Protein AF-A0A951FYS6-F1 (afdb_monomer_lite)

Foldseek 3Di:
DVLVVVQVVCVVVVNHDDDPDDWDWDWDCPPNKTKIKTADPDADPQWDKQWADDVVQRWIKIFIDHPQATRIIMIMNDCLCVVVSSVRNPPRDHDDVLVSDRDRPRPQPPLCPDDDQCDQLAPVLRHGSVNLLCQCVVPVDQALVSSCVRRVGCVPSNNSRSVSNSSNVVVVDVVVDDDPPDDDD

Secondary structure (DSSP, 8-state):
-HHHHHHHHHHHTT----------EEEEEETTEEEEEEE-SS--TT-EEEEEEETTTTEEEEEEEETTEEEEEEEES--TTHHHHHHHHHH-PBPPHHHHSSS-S--------S--TT-EEETTTTEEHHHHHHHHHHHT--SHHHHHHHH-TTSSS-TTHHHHHHHHHHHHHHHH---------

pLDDT: mean 82.61, std 14.64, range [35.47, 95.62]

Radius of gyration: 18.8 Å; chains: 1; bounding box: 45×66×44 Å

Sequence (185 aa):
MLEQAKVAGASLAGAPAAFRGAIPATTLKVAGVELFCGGRAEAEAGDDEIVTLDTRRRRYRRLLMRDDQLVGTILLGDLRDAHALRGHLAGGSGLPAALLEPMPAGVEAPTLCEEDPVATVCTCMAVTQGEIVAAIRERRLESVREVGEHTRAGTGCGTCRADIRALLERFEQAELGPVKAAQTA

Structure (mmCIF, N/CA/C/O backbone):
data_AF-A0A951FYS6-F1
#
_entry.id   AF-A0A951FYS6-F1
#
loop_
_atom_site.group_PDB
_atom_site.id
_atom_site.type_symbol
_atom_site.label_atom_id
_atom_site.label_alt_id
_atom_site.label_comp_id
_atom_site.label_asym_id
_atom_site.label_entity_id
_atom_site.label_seq_id
_atom_site.pdbx_PDB_ins_code
_atom_site.Cartn_x
_atom_site.Cartn_y
_atom_site.Cartn_z
_atom_site.occupancy
_atom_site.B_iso_or_equiv
_atom_site.auth_seq_id
_atom_site.auth_comp_id
_atom_site.auth_asym_id
_atom_site.auth_atom_id
_atom_site.pdbx_PDB_model_num
ATOM 1 N N . MET A 1 1 ? 5.231 -13.164 4.702 1.00 64.56 1 MET A N 1
ATOM 2 C CA . MET A 1 1 ? 5.253 -13.870 6.002 1.00 64.56 1 MET A CA 1
ATOM 3 C C . MET A 1 1 ? 3.860 -14.222 6.508 1.00 64.56 1 MET A C 1
ATOM 5 O O . MET A 1 1 ? 3.659 -15.385 6.812 1.00 64.56 1 MET A O 1
ATOM 9 N N . LEU A 1 2 ? 2.885 -13.302 6.563 1.00 77.88 2 LEU A N 1
ATOM 10 C CA . LEU A 1 2 ? 1.558 -13.644 7.100 1.00 77.88 2 LEU A CA 1
ATOM 11 C C . LEU A 1 2 ? 0.845 -14.768 6.322 1.00 77.88 2 LEU A C 1
ATOM 13 O O . LEU A 1 2 ? 0.351 -15.702 6.936 1.00 77.88 2 LEU A O 1
ATOM 17 N N . GLU A 1 3 ? 0.872 -14.740 4.986 1.00 80.56 3 GLU A N 1
ATOM 18 C CA . GLU A 1 3 ? 0.311 -15.832 4.170 1.00 80.56 3 GLU A CA 1
ATOM 19 C C . GLU A 1 3 ? 1.011 -17.178 4.402 1.00 80.56 3 GLU A C 1
ATOM 21 O O . GLU A 1 3 ? 0.361 -18.212 4.506 1.00 80.56 3 GLU A O 1
ATOM 26 N N . GLN A 1 4 ? 2.335 -17.174 4.587 1.00 88.25 4 GLN A N 1
ATOM 27 C CA . GLN A 1 4 ? 3.070 -18.389 4.953 1.00 88.25 4 GLN A CA 1
ATOM 28 C C . GLN A 1 4 ? 2.646 -18.900 6.336 1.00 88.25 4 GLN A C 1
ATOM 30 O O . GLN A 1 4 ? 2.467 -20.101 6.508 1.00 88.25 4 GLN A O 1
ATOM 35 N N . ALA A 1 5 ? 2.436 -18.002 7.305 1.00 88.38 5 ALA A N 1
ATOM 36 C CA . ALA A 1 5 ? 1.965 -18.360 8.641 1.00 88.38 5 ALA A CA 1
ATOM 37 C C . ALA A 1 5 ? 0.535 -18.925 8.619 1.00 88.38 5 ALA A C 1
ATOM 39 O O . ALA A 1 5 ? 0.272 -19.920 9.289 1.00 88.38 5 ALA A O 1
ATOM 40 N N . LYS A 1 6 ? -0.370 -18.349 7.814 1.00 87.00 6 LYS A N 1
ATOM 41 C CA . LYS A 1 6 ? -1.732 -18.875 7.614 1.00 87.00 6 LYS A CA 1
ATOM 42 C C . LYS A 1 6 ? -1.706 -20.278 7.011 1.00 87.00 6 LYS A C 1
ATOM 44 O O . LYS A 1 6 ? -2.351 -21.175 7.542 1.00 87.00 6 LYS A O 1
ATOM 49 N N . VAL A 1 7 ? -0.928 -20.484 5.946 1.00 89.88 7 VAL A N 1
ATOM 50 C CA . VAL A 1 7 ? -0.774 -21.797 5.297 1.00 89.88 7 VAL A CA 1
ATOM 51 C C . VAL A 1 7 ? -0.182 -22.829 6.258 1.00 89.88 7 VAL A C 1
ATOM 53 O O . VAL A 1 7 ? -0.674 -23.957 6.331 1.00 89.88 7 VAL A O 1
ATOM 56 N N . ALA A 1 8 ? 0.839 -22.446 7.028 1.00 91.75 8 ALA A N 1
ATOM 57 C CA . ALA A 1 8 ? 1.429 -23.309 8.046 1.00 91.75 8 ALA A CA 1
ATOM 58 C C . ALA A 1 8 ? 0.410 -23.667 9.140 1.00 91.75 8 ALA A C 1
ATOM 60 O O . ALA A 1 8 ? 0.265 -24.840 9.477 1.00 91.75 8 ALA A O 1
ATOM 61 N N . GLY A 1 9 ? -0.341 -22.683 9.645 1.00 93.44 9 GLY A N 1
ATOM 62 C CA . GLY A 1 9 ? -1.391 -22.891 10.642 1.00 93.44 9 GLY A CA 1
ATOM 63 C C . GLY A 1 9 ? -2.510 -23.810 10.147 1.00 93.44 9 GLY A C 1
ATOM 64 O O . GLY A 1 9 ? -2.888 -24.740 10.853 1.00 93.44 9 GLY A O 1
ATOM 65 N N . ALA A 1 10 ? -2.986 -23.611 8.916 1.00 91.94 10 ALA A N 1
ATOM 66 C CA . ALA A 1 10 ? -3.997 -24.468 8.297 1.00 91.94 10 ALA A CA 1
ATOM 67 C C . ALA A 1 10 ? -3.496 -25.913 8.140 1.00 91.94 10 ALA A C 1
ATOM 69 O O . ALA A 1 10 ? -4.193 -26.859 8.504 1.00 91.94 10 ALA A O 1
ATOM 70 N N . SER A 1 11 ? -2.245 -26.078 7.699 1.00 92.75 11 SER A N 1
ATOM 71 C CA . SER A 1 11 ? -1.611 -27.394 7.569 1.00 92.75 11 SER A CA 1
ATOM 72 C C . SER A 1 11 ? -1.504 -28.114 8.918 1.00 92.75 11 SER A C 1
ATOM 74 O O . SER A 1 11 ? -1.822 -29.297 9.001 1.00 92.75 11 SER A O 1
ATOM 76 N N . LEU A 1 12 ? -1.126 -27.402 9.988 1.00 94.88 12 LEU A N 1
ATOM 77 C CA . LEU A 1 12 ? -1.099 -27.944 11.354 1.00 94.88 12 LEU A CA 1
ATOM 78 C C . LEU A 1 12 ? -2.498 -28.303 11.879 1.00 94.88 12 LEU A C 1
ATOM 80 O O . LEU A 1 12 ? -2.635 -29.257 12.639 1.00 94.88 12 LEU A O 1
ATOM 84 N N . ALA A 1 13 ? -3.534 -27.575 11.457 1.00 95.62 13 ALA A N 1
ATOM 85 C CA . ALA A 1 13 ? -4.929 -27.831 11.815 1.00 95.62 13 ALA A CA 1
ATOM 86 C C . ALA A 1 13 ? -5.596 -28.946 10.978 1.00 95.62 13 ALA A C 1
ATOM 88 O O . ALA A 1 13 ? -6.797 -29.171 11.111 1.00 95.62 13 ALA A O 1
ATOM 89 N N . GLY A 1 14 ?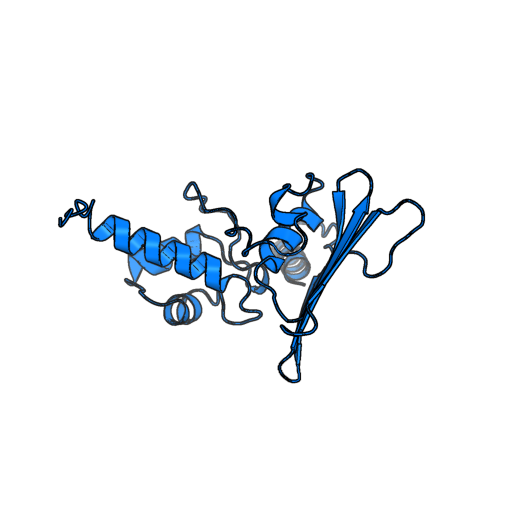 -4.852 -29.636 10.104 1.00 93.12 14 GLY A N 1
ATOM 90 C CA . GLY A 1 14 ? -5.389 -30.701 9.248 1.00 93.12 14 GLY A CA 1
ATOM 91 C C . GLY A 1 14 ? -6.168 -30.205 8.024 1.00 93.12 14 GLY A C 1
ATOM 92 O O . GLY A 1 14 ? -6.823 -31.002 7.357 1.00 93.12 14 GLY A O 1
ATOM 93 N N . ALA A 1 15 ? -6.084 -28.911 7.703 1.00 93.00 15 ALA A N 1
ATOM 94 C CA . ALA A 1 15 ? -6.648 -28.296 6.505 1.00 93.00 15 ALA A CA 1
ATOM 95 C C . ALA A 1 15 ? -5.507 -27.937 5.531 1.00 93.00 15 ALA A C 1
ATOM 97 O O . ALA A 1 15 ? -4.999 -26.813 5.563 1.00 93.00 15 ALA A O 1
ATOM 98 N N . PRO A 1 16 ? -5.039 -28.881 4.691 1.00 84.31 16 PRO A N 1
ATOM 99 C CA . PRO A 1 16 ? -3.871 -28.658 3.847 1.00 84.31 16 PRO A CA 1
ATOM 100 C C . PRO A 1 16 ? -4.088 -27.478 2.891 1.00 84.31 16 PRO A C 1
ATOM 102 O O . PRO A 1 16 ? -5.026 -27.459 2.096 1.00 84.31 16 PRO A O 1
ATOM 105 N N . ALA A 1 17 ? -3.182 -26.504 2.963 1.00 86.81 17 ALA A N 1
ATOM 106 C CA . ALA A 1 17 ? -3.153 -25.319 2.114 1.00 86.81 17 ALA A CA 1
ATOM 107 C C . ALA A 1 17 ? -1.774 -25.190 1.450 1.00 86.81 17 ALA A C 1
ATOM 109 O O . ALA A 1 17 ? -0.774 -25.678 1.974 1.00 86.81 17 ALA A O 1
ATOM 110 N N . ALA A 1 18 ? -1.707 -24.520 0.299 1.00 86.94 18 ALA A N 1
ATOM 111 C CA . ALA A 1 18 ? -0.459 -24.316 -0.434 1.00 86.94 18 ALA A CA 1
ATOM 112 C C . ALA A 1 18 ? -0.126 -22.825 -0.543 1.00 86.94 18 ALA A C 1
ATOM 114 O O . ALA A 1 18 ? -0.941 -22.029 -1.007 1.00 86.94 18 ALA A O 1
ATOM 115 N N . PHE A 1 19 ? 1.098 -22.455 -0.163 1.00 85.94 19 PHE A N 1
ATOM 116 C CA . PHE A 1 19 ? 1.615 -21.106 -0.371 1.00 85.94 19 PHE A CA 1
ATOM 117 C C . PHE A 1 19 ? 2.084 -20.956 -1.820 1.00 85.94 19 PHE A C 1
ATOM 119 O O . PHE A 1 19 ? 2.979 -21.672 -2.261 1.00 85.94 19 PHE A O 1
ATOM 126 N N . ARG A 1 20 ? 1.492 -20.014 -2.559 1.00 81.00 20 ARG A N 1
ATOM 127 C CA . ARG A 1 20 ? 1.753 -19.811 -3.998 1.00 81.00 20 ARG A CA 1
ATOM 128 C C . ARG A 1 20 ? 2.743 -18.684 -4.303 1.00 81.00 20 ARG A C 1
ATOM 130 O O . ARG A 1 20 ? 2.829 -18.231 -5.436 1.00 81.00 20 ARG A O 1
ATOM 137 N N . GLY A 1 21 ? 3.502 -18.249 -3.302 1.00 75.62 21 GLY A N 1
ATOM 138 C CA . GLY A 1 21 ? 4.353 -17.070 -3.414 1.00 75.62 21 GLY A CA 1
ATOM 139 C C . GLY A 1 21 ? 3.608 -15.789 -3.042 1.00 75.62 21 GLY A C 1
ATOM 140 O O . GLY A 1 21 ? 2.382 -15.736 -2.996 1.00 75.62 21 GLY A O 1
ATOM 141 N N . ALA A 1 22 ? 4.378 -14.757 -2.718 1.00 76.06 22 ALA A N 1
ATOM 142 C CA . ALA A 1 22 ? 3.881 -13.413 -2.474 1.00 76.06 22 ALA A CA 1
ATOM 143 C C . ALA A 1 22 ? 4.818 -12.442 -3.178 1.00 76.06 22 ALA A C 1
ATOM 145 O O . ALA A 1 22 ? 6.035 -12.639 -3.153 1.00 76.06 22 ALA A O 1
ATOM 14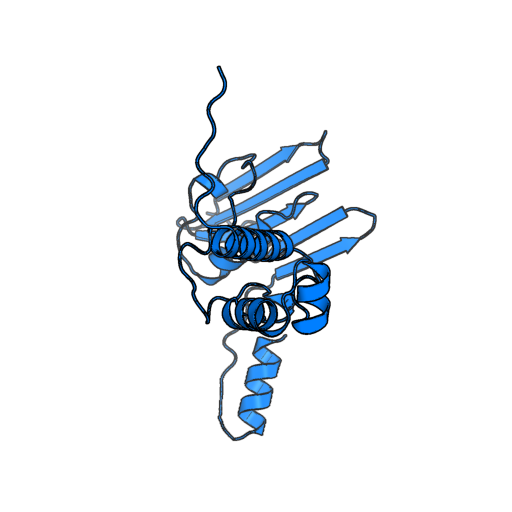6 N N . ILE A 1 23 ? 4.262 -11.394 -3.776 1.00 81.38 23 ILE A N 1
ATOM 147 C CA . ILE A 1 23 ? 5.076 -10.350 -4.390 1.00 81.38 23 ILE A CA 1
ATOM 148 C C . ILE A 1 23 ? 5.843 -9.635 -3.272 1.00 81.38 23 ILE A C 1
ATOM 150 O O . ILE A 1 23 ? 5.213 -9.145 -2.324 1.00 81.38 23 ILE A O 1
ATOM 154 N N . PRO A 1 24 ? 7.189 -9.599 -3.327 1.00 83.12 24 PRO A N 1
ATOM 155 C CA . PRO A 1 24 ? 7.985 -8.919 -2.320 1.00 83.12 24 PRO A CA 1
ATOM 156 C C . PRO A 1 24 ? 7.590 -7.452 -2.262 1.00 83.12 24 PRO A C 1
ATOM 158 O O . PRO A 1 24 ? 7.552 -6.775 -3.286 1.00 83.12 24 PRO A O 1
ATOM 161 N N . ALA A 1 25 ? 7.279 -6.959 -1.069 1.00 85.44 25 ALA A N 1
ATOM 162 C CA . ALA A 1 25 ? 7.010 -5.547 -0.889 1.00 85.44 25 ALA A CA 1
ATOM 163 C C . ALA A 1 25 ? 7.271 -5.117 0.553 1.00 85.44 25 ALA A C 1
ATOM 165 O O . ALA A 1 25 ? 6.690 -5.663 1.499 1.00 85.44 25 ALA A O 1
ATOM 166 N N . THR A 1 26 ? 8.095 -4.089 0.706 1.00 86.19 26 THR A N 1
ATOM 167 C CA . THR A 1 26 ? 8.686 -3.648 1.967 1.00 86.19 26 THR A CA 1
ATOM 168 C C . THR A 1 26 ? 8.420 -2.162 2.165 1.00 86.19 26 THR A C 1
ATOM 170 O O . THR A 1 26 ? 8.507 -1.375 1.225 1.00 86.19 26 THR A O 1
ATOM 173 N N . THR A 1 27 ? 8.115 -1.772 3.401 1.00 87.12 27 THR A N 1
ATOM 174 C CA . THR A 1 27 ? 8.036 -0.366 3.805 1.00 87.12 27 THR A CA 1
ATOM 175 C C . THR A 1 27 ? 9.063 -0.115 4.898 1.00 87.12 27 THR A C 1
ATOM 177 O O . THR A 1 27 ? 9.077 -0.838 5.893 1.00 87.12 27 THR A O 1
ATOM 180 N N . LEU A 1 28 ? 9.912 0.895 4.722 1.00 86.44 28 LEU A N 1
ATOM 181 C CA . LEU A 1 28 ? 10.963 1.271 5.663 1.00 86.44 28 LEU A CA 1
ATOM 182 C C . LEU A 1 28 ? 10.754 2.712 6.132 1.00 86.44 28 LEU A C 1
ATOM 184 O O . LEU A 1 28 ? 10.432 3.591 5.335 1.00 86.44 28 LEU A O 1
ATOM 188 N N . LYS A 1 29 ? 10.970 2.945 7.428 1.00 83.19 29 LYS A N 1
ATOM 189 C CA . LYS A 1 29 ? 11.014 4.280 8.036 1.00 83.19 29 LYS A CA 1
ATOM 190 C C . LYS A 1 29 ? 12.347 4.439 8.748 1.00 83.19 29 LYS A C 1
ATOM 192 O O . LYS A 1 29 ? 12.507 3.945 9.860 1.00 83.19 29 LYS A O 1
ATOM 197 N N . VAL A 1 30 ? 13.319 5.067 8.094 1.00 82.31 30 VAL A N 1
ATOM 198 C CA . VAL A 1 30 ? 14.679 5.239 8.631 1.00 82.31 30 VAL A CA 1
ATOM 199 C C . VAL A 1 30 ? 15.163 6.650 8.339 1.00 82.31 30 VAL A C 1
ATOM 201 O O . VAL A 1 30 ? 14.947 7.168 7.250 1.00 82.31 30 VAL A O 1
ATOM 204 N N . ALA A 1 31 ? 15.816 7.277 9.324 1.00 82.06 31 ALA A N 1
ATOM 205 C CA . ALA A 1 31 ? 16.425 8.605 9.198 1.00 82.06 31 ALA A CA 1
ATOM 206 C C . ALA A 1 31 ? 15.469 9.702 8.672 1.00 82.06 31 ALA A C 1
ATOM 208 O O . ALA A 1 31 ? 15.877 10.594 7.934 1.00 82.06 31 ALA A O 1
ATOM 209 N N . GLY A 1 32 ? 14.183 9.629 9.039 1.00 78.31 32 GLY A N 1
ATOM 210 C CA . GLY A 1 32 ? 13.162 10.583 8.583 1.00 78.31 32 GLY A CA 1
ATOM 211 C C . GLY A 1 32 ? 12.743 10.409 7.120 1.00 78.31 32 GLY A C 1
ATOM 212 O O . GLY A 1 32 ? 12.046 11.265 6.583 1.00 78.31 32 GLY A O 1
ATOM 213 N N . VAL A 1 33 ? 13.155 9.314 6.479 1.00 80.19 33 VAL A N 1
ATOM 214 C CA . VAL A 1 33 ? 12.769 8.955 5.118 1.00 80.19 33 VAL A CA 1
ATOM 215 C C . VAL A 1 33 ? 11.808 7.776 5.169 1.00 80.19 33 VAL A C 1
ATOM 217 O O . VAL A 1 33 ? 12.076 6.753 5.806 1.00 80.19 33 VAL A O 1
ATOM 220 N N . GLU A 1 34 ? 10.679 7.931 4.488 1.00 88.56 34 GLU A N 1
ATOM 221 C CA . GLU A 1 34 ? 9.713 6.863 4.270 1.00 88.56 34 GLU A CA 1
ATOM 222 C C . GLU A 1 34 ? 9.941 6.267 2.877 1.00 88.56 34 GLU A C 1
ATOM 224 O O . GLU A 1 34 ? 9.985 6.996 1.888 1.00 88.56 34 GLU A O 1
ATOM 229 N N . LEU A 1 35 ? 10.117 4.949 2.807 1.00 91.00 35 LEU A N 1
ATOM 230 C CA . LEU A 1 35 ? 10.343 4.197 1.574 1.00 91.00 35 LEU A CA 1
ATOM 231 C C . LEU A 1 35 ? 9.300 3.092 1.463 1.00 91.00 35 LEU A C 1
ATOM 233 O O . LEU A 1 35 ? 9.101 2.329 2.408 1.00 91.00 35 LEU A O 1
ATOM 237 N N . PHE A 1 36 ? 8.701 2.954 0.291 1.00 92.50 36 PHE A N 1
ATOM 238 C CA . PHE A 1 36 ? 7.985 1.758 -0.121 1.00 92.50 36 PHE A CA 1
ATOM 239 C C . PHE A 1 36 ? 8.647 1.204 -1.377 1.00 92.50 36 PHE A C 1
ATOM 241 O O . PHE A 1 36 ? 8.919 1.944 -2.314 1.00 92.50 36 PHE A O 1
ATOM 248 N N . CYS A 1 37 ? 8.912 -0.095 -1.389 1.00 93.56 37 CYS A N 1
ATOM 249 C CA . CYS A 1 37 ? 9.386 -0.816 -2.560 1.00 93.56 37 CYS A CA 1
ATOM 250 C C . CYS A 1 37 ? 8.532 -2.069 -2.710 1.00 93.56 37 CYS A C 1
ATOM 252 O O . CYS A 1 37 ? 8.303 -2.766 -1.720 1.00 93.56 37 CYS A O 1
ATOM 254 N N . GLY A 1 38 ? 8.046 -2.348 -3.912 1.00 93.00 38 GLY A N 1
ATOM 255 C CA . GLY A 1 38 ? 7.240 -3.528 -4.192 1.00 93.00 38 GLY A CA 1
ATOM 256 C C . GLY A 1 38 ? 7.475 -4.060 -5.595 1.00 93.00 38 GLY A C 1
ATOM 257 O O . GLY A 1 38 ? 7.718 -3.287 -6.515 1.00 93.00 38 GLY A O 1
ATOM 258 N N . GLY A 1 39 ? 7.390 -5.378 -5.756 1.00 93.00 39 GLY A N 1
ATOM 259 C CA . GLY A 1 39 ? 7.663 -6.039 -7.027 1.00 93.00 39 GLY A CA 1
ATOM 260 C C . GLY A 1 39 ? 9.147 -6.013 -7.379 1.00 93.00 39 GLY A C 1
ATOM 261 O O . GLY A 1 39 ? 10.011 -6.148 -6.507 1.00 93.00 39 GLY A O 1
ATOM 262 N N . ARG A 1 40 ? 9.445 -5.871 -8.671 1.00 92.44 40 ARG A N 1
ATOM 263 C CA . ARG A 1 40 ? 10.818 -5.777 -9.170 1.00 92.44 40 ARG A CA 1
ATOM 264 C C . ARG A 1 40 ? 11.404 -4.390 -8.911 1.00 92.44 40 ARG A C 1
ATOM 266 O O . ARG A 1 40 ? 10.763 -3.372 -9.151 1.00 92.44 40 ARG A O 1
ATOM 273 N N . ALA A 1 41 ? 12.646 -4.364 -8.434 1.00 90.94 41 ALA A N 1
ATOM 274 C CA . ALA A 1 41 ? 13.394 -3.126 -8.215 1.00 90.94 41 ALA A CA 1
ATOM 275 C C . ALA A 1 41 ? 14.146 -2.658 -9.472 1.00 90.94 41 ALA A C 1
ATOM 277 O O . ALA A 1 41 ? 14.462 -1.477 -9.598 1.00 90.94 41 ALA A O 1
ATOM 278 N N . GLU A 1 42 ? 14.438 -3.572 -10.395 1.00 93.25 42 GLU A N 1
ATOM 279 C CA . GLU A 1 42 ? 15.205 -3.309 -11.611 1.00 93.25 42 GLU A CA 1
ATOM 280 C C . GLU A 1 42 ? 14.336 -3.540 -12.847 1.00 93.25 42 GLU A C 1
ATOM 282 O O . GLU A 1 42 ? 13.551 -4.495 -12.905 1.00 93.25 42 GLU A O 1
ATOM 287 N N . ALA A 1 43 ? 14.477 -2.641 -13.820 1.00 93.94 43 ALA A N 1
ATOM 288 C CA . ALA A 1 43 ? 13.852 -2.769 -15.126 1.00 93.94 43 ALA A CA 1
ATOM 289 C C . ALA A 1 43 ? 14.554 -3.868 -15.934 1.00 93.94 43 ALA A C 1
ATOM 291 O O . ALA A 1 43 ? 15.763 -4.071 -15.827 1.00 93.94 43 ALA A O 1
ATOM 292 N N . GLU A 1 44 ? 13.784 -4.562 -16.754 1.00 95.00 44 GLU A N 1
ATOM 293 C CA . GLU A 1 44 ? 14.249 -5.538 -17.730 1.00 95.00 44 GLU A CA 1
ATOM 294 C C . GLU A 1 44 ? 14.002 -4.983 -19.138 1.00 95.00 44 GLU A C 1
ATOM 296 O O . GLU A 1 44 ? 13.254 -4.023 -19.332 1.00 95.00 44 GLU A O 1
ATOM 301 N N . ALA A 1 45 ? 14.616 -5.601 -20.147 1.00 94.75 45 ALA A N 1
ATOM 302 C CA . ALA A 1 45 ? 14.338 -5.249 -21.534 1.00 94.75 45 ALA A CA 1
ATOM 303 C C . ALA A 1 45 ? 12.838 -5.412 -21.846 1.00 94.75 45 ALA A C 1
ATOM 305 O O . ALA A 1 45 ? 12.262 -6.465 -21.574 1.00 94.75 45 ALA A O 1
ATOM 306 N N . GLY A 1 46 ? 12.233 -4.378 -22.435 1.00 92.38 46 GLY A N 1
ATOM 307 C CA . GLY A 1 46 ? 10.804 -4.343 -22.762 1.00 92.38 46 GLY A CA 1
ATOM 308 C C . GLY A 1 46 ? 9.905 -3.746 -21.677 1.00 92.38 46 GLY A C 1
ATOM 309 O O . GLY A 1 46 ? 8.700 -3.691 -21.889 1.00 92.38 46 GLY A O 1
ATOM 310 N N . ASP A 1 47 ? 10.459 -3.294 -20.549 1.00 95.00 47 ASP A N 1
ATOM 311 C CA . ASP A 1 47 ? 9.681 -2.549 -19.557 1.00 95.00 47 ASP A CA 1
ATOM 312 C C . ASP A 1 47 ? 9.617 -1.061 -19.883 1.00 95.00 47 ASP A C 1
ATOM 314 O O . ASP A 1 47 ? 10.625 -0.448 -20.247 1.00 95.00 47 ASP A O 1
ATOM 318 N N . ASP A 1 48 ? 8.453 -0.475 -19.625 1.00 93.75 48 ASP A N 1
ATOM 319 C CA . ASP A 1 48 ? 8.283 0.967 -19.568 1.00 93.75 48 ASP A CA 1
ATOM 320 C C . ASP A 1 48 ? 8.532 1.463 -18.142 1.00 93.75 48 ASP A C 1
ATOM 322 O O . ASP A 1 48 ? 8.007 0.936 -17.156 1.00 93.75 48 ASP A O 1
ATOM 326 N N . GLU A 1 49 ? 9.337 2.514 -18.023 1.00 94.19 49 GLU A N 1
ATOM 327 C CA . GLU A 1 49 ? 9.701 3.103 -16.742 1.00 94.19 49 GLU A CA 1
ATOM 328 C C . GLU A 1 49 ? 9.141 4.524 -16.619 1.00 94.19 49 GLU A C 1
ATOM 330 O O . GLU A 1 49 ? 9.488 5.426 -17.382 1.00 94.19 49 GLU A O 1
ATOM 335 N N . ILE A 1 50 ? 8.295 4.735 -15.609 1.00 92.81 50 ILE A N 1
ATOM 336 C CA . ILE A 1 50 ? 7.697 6.036 -15.302 1.00 92.81 50 ILE A CA 1
ATOM 337 C C . ILE A 1 50 ? 8.325 6.554 -14.013 1.00 92.81 50 ILE A C 1
ATOM 339 O O . ILE A 1 50 ? 8.088 6.013 -12.930 1.00 92.81 50 ILE A O 1
ATOM 343 N N . VAL A 1 51 ? 9.122 7.618 -14.122 1.00 93.19 51 VAL A N 1
ATOM 344 C CA . VAL A 1 51 ? 9.819 8.234 -12.985 1.00 93.19 51 VAL A CA 1
ATOM 345 C C . VAL A 1 51 ? 9.306 9.642 -12.739 1.00 93.19 51 VAL A C 1
ATOM 347 O O . VAL A 1 51 ? 9.154 10.448 -13.653 1.00 93.19 51 VAL A O 1
ATOM 350 N N . THR A 1 52 ? 9.087 9.970 -11.470 1.00 91.56 52 THR A N 1
ATOM 351 C CA . THR A 1 52 ? 8.859 11.339 -11.017 1.00 91.56 52 THR A CA 1
ATOM 352 C C . THR A 1 52 ? 9.748 11.672 -9.830 1.00 91.56 52 THR A C 1
ATOM 354 O O . THR A 1 52 ? 9.890 10.890 -8.892 1.00 91.56 52 THR A O 1
ATOM 357 N N . LEU A 1 53 ? 10.358 12.855 -9.874 1.00 91.38 53 LEU A N 1
ATOM 358 C CA . LEU A 1 53 ? 11.283 13.347 -8.864 1.00 91.38 53 LEU A CA 1
ATOM 359 C C . LEU A 1 53 ? 10.957 14.810 -8.539 1.00 91.38 53 LEU A C 1
ATOM 361 O O . LEU A 1 53 ? 11.107 15.687 -9.385 1.00 91.38 53 LEU A O 1
ATOM 365 N N . ASP A 1 54 ? 10.568 15.077 -7.293 1.00 89.06 54 ASP A N 1
ATOM 366 C CA . ASP A 1 54 ? 10.473 16.426 -6.728 1.00 89.06 54 ASP A CA 1
ATOM 367 C C . ASP A 1 54 ? 11.540 16.566 -5.636 1.00 89.06 54 ASP A C 1
ATOM 369 O O . ASP A 1 54 ? 11.367 16.135 -4.493 1.00 89.06 54 ASP A O 1
ATOM 373 N N . THR A 1 55 ? 12.669 17.186 -5.980 1.00 89.00 55 THR A N 1
ATOM 374 C CA . THR A 1 55 ? 13.785 17.390 -5.045 1.00 89.00 55 THR A CA 1
ATOM 375 C C . THR A 1 55 ? 13.469 18.410 -3.952 1.00 89.00 55 THR A C 1
ATOM 377 O O . THR A 1 55 ? 14.006 18.295 -2.850 1.00 89.00 55 THR A O 1
ATOM 380 N N . ARG A 1 56 ? 12.567 19.373 -4.200 1.00 88.69 56 ARG A N 1
ATOM 381 C CA . ARG A 1 56 ? 12.163 20.375 -3.198 1.00 88.69 56 ARG A CA 1
ATOM 382 C C . ARG A 1 56 ? 11.343 19.731 -2.089 1.00 88.69 56 ARG A C 1
ATOM 384 O O . ARG A 1 56 ? 11.538 20.052 -0.920 1.00 88.69 56 ARG A O 1
ATOM 391 N N . ARG A 1 57 ? 10.459 18.799 -2.452 1.00 85.38 57 ARG A N 1
ATOM 392 C CA . ARG A 1 57 ? 9.647 18.017 -1.507 1.00 85.38 57 ARG A CA 1
ATOM 393 C C . ARG A 1 57 ? 10.297 16.702 -1.081 1.00 85.38 57 ARG A C 1
ATOM 395 O O . ARG A 1 57 ? 9.711 15.994 -0.269 1.00 85.38 57 ARG A O 1
ATOM 402 N N . ARG A 1 58 ? 11.495 16.390 -1.594 1.00 88.19 58 ARG A N 1
ATOM 403 C CA . ARG A 1 58 ? 12.231 15.132 -1.361 1.00 88.19 58 ARG A CA 1
ATOM 404 C C . ARG A 1 58 ? 11.395 13.891 -1.693 1.00 88.19 58 ARG A C 1
ATOM 406 O O . ARG A 1 58 ? 11.409 12.912 -0.951 1.00 88.19 58 ARG A O 1
ATOM 413 N N . ARG A 1 59 ? 10.654 13.952 -2.799 1.00 89.31 59 ARG A N 1
ATOM 414 C CA . ARG A 1 59 ? 9.795 12.868 -3.276 1.00 89.31 59 ARG A CA 1
ATOM 415 C C . ARG A 1 59 ? 10.401 12.217 -4.499 1.00 89.31 59 ARG A C 1
ATOM 417 O O . ARG A 1 59 ? 10.801 12.908 -5.433 1.00 89.31 59 ARG A O 1
ATOM 424 N N . TYR A 1 60 ? 10.428 10.896 -4.492 1.00 92.31 60 TYR A N 1
ATOM 425 C CA . TYR A 1 60 ? 10.805 10.100 -5.647 1.00 92.31 60 TYR A CA 1
ATOM 426 C C . TYR A 1 60 ? 9.785 8.991 -5.839 1.00 92.31 60 TYR A C 1
ATOM 428 O O . TYR A 1 60 ? 9.361 8.350 -4.881 1.00 92.31 60 TYR A O 1
ATOM 436 N N . ARG A 1 61 ? 9.393 8.785 -7.087 1.00 93.25 61 ARG A N 1
ATOM 437 C CA . ARG A 1 61 ? 8.419 7.793 -7.498 1.00 93.25 61 ARG A CA 1
ATOM 438 C C . ARG A 1 61 ? 8.922 7.124 -8.760 1.00 93.25 61 ARG A C 1
ATOM 440 O O . ARG A 1 61 ? 9.303 7.804 -9.706 1.00 93.25 61 ARG A O 1
ATOM 447 N N . ARG A 1 62 ? 8.891 5.801 -8.773 1.00 95.38 62 ARG A N 1
ATOM 448 C CA . ARG A 1 62 ? 9.192 4.978 -9.938 1.00 95.38 62 ARG A CA 1
ATOM 449 C C . ARG A 1 62 ? 8.135 3.901 -10.068 1.00 95.38 62 ARG A C 1
ATOM 451 O O . ARG A 1 62 ? 7.832 3.227 -9.081 1.00 95.38 62 ARG A O 1
ATOM 458 N N . LEU A 1 63 ? 7.607 3.744 -11.271 1.00 94.81 63 LEU A N 1
ATOM 459 C CA . LEU A 1 63 ? 6.768 2.627 -11.676 1.00 94.81 63 LEU A CA 1
ATOM 460 C C . LEU A 1 63 ? 7.458 1.890 -12.816 1.00 94.81 63 LEU A C 1
ATOM 462 O O . LEU A 1 63 ? 7.959 2.523 -13.743 1.00 94.81 63 LEU A O 1
ATOM 466 N N . LEU A 1 64 ? 7.464 0.567 -12.732 1.00 94.94 64 LEU A N 1
ATOM 467 C CA . LEU A 1 64 ? 7.869 -0.321 -13.809 1.00 94.94 64 LEU A CA 1
ATOM 468 C C . LEU A 1 64 ? 6.618 -0.990 -14.358 1.00 94.94 64 LEU A C 1
ATOM 470 O O . LEU A 1 64 ? 5.880 -1.627 -13.598 1.00 94.94 64 LEU A O 1
ATOM 474 N N . MET A 1 65 ? 6.399 -0.832 -15.656 1.00 93.25 65 MET A N 1
ATOM 475 C CA . MET A 1 65 ? 5.242 -1.335 -16.379 1.00 93.25 65 MET A CA 1
ATOM 476 C C . MET A 1 65 ? 5.690 -2.357 -17.427 1.00 93.25 65 MET A C 1
ATOM 478 O O . MET A 1 65 ? 6.708 -2.166 -18.088 1.00 93.25 65 MET A O 1
ATOM 482 N N . ARG A 1 66 ? 4.924 -3.435 -17.588 1.00 92.75 66 ARG A N 1
ATOM 483 C CA . ARG A 1 66 ? 5.078 -4.416 -18.670 1.00 92.75 66 ARG A CA 1
ATOM 484 C C . ARG A 1 66 ? 3.695 -4.828 -19.137 1.00 92.75 66 ARG A C 1
ATOM 486 O O . ARG A 1 66 ? 2.889 -5.220 -18.300 1.00 92.75 66 ARG A O 1
ATOM 493 N N . ASP A 1 67 ? 3.427 -4.733 -20.436 1.00 90.81 67 ASP A N 1
ATOM 494 C CA . ASP A 1 67 ? 2.127 -5.089 -21.023 1.00 90.81 67 ASP A CA 1
ATOM 495 C C . ASP A 1 67 ? 0.941 -4.427 -20.278 1.00 90.81 67 ASP A C 1
ATOM 497 O O . ASP A 1 67 ? -0.025 -5.086 -19.900 1.00 90.81 67 ASP A O 1
ATOM 501 N N . ASP A 1 68 ? 1.059 -3.124 -19.986 1.00 87.62 68 ASP A N 1
ATOM 502 C CA . ASP A 1 68 ? 0.123 -2.316 -19.176 1.00 87.62 68 ASP A CA 1
ATOM 503 C C . ASP A 1 68 ? -0.058 -2.749 -17.704 1.00 87.62 68 ASP A C 1
ATOM 505 O O . ASP A 1 68 ? -0.874 -2.179 -16.974 1.00 87.62 68 ASP A O 1
ATOM 509 N N . GLN A 1 69 ? 0.738 -3.698 -17.210 1.00 90.88 69 GLN A N 1
ATOM 510 C CA . GLN A 1 69 ? 0.703 -4.172 -15.827 1.00 90.88 69 GLN A CA 1
ATOM 511 C C . GLN A 1 69 ? 1.836 -3.581 -14.990 1.00 90.88 69 GLN A C 1
ATOM 513 O O . GLN A 1 69 ? 2.985 -3.501 -15.422 1.00 90.88 69 GLN A O 1
ATOM 518 N N . LEU A 1 70 ? 1.525 -3.219 -13.744 1.00 93.25 70 LEU A N 1
ATOM 519 C CA . LEU A 1 70 ? 2.529 -2.779 -12.779 1.00 93.25 70 LEU A CA 1
ATOM 520 C C . LEU A 1 70 ? 3.349 -3.983 -12.293 1.00 93.25 70 LEU A C 1
ATOM 522 O O . LEU A 1 70 ? 2.828 -4.839 -11.579 1.00 93.25 70 LEU A O 1
ATOM 526 N N . VAL A 1 71 ? 4.642 -4.018 -12.619 1.00 94.00 71 VAL A N 1
ATOM 527 C CA . VAL A 1 71 ? 5.571 -5.091 -12.204 1.00 94.00 71 VAL A CA 1
ATOM 528 C C . VAL A 1 71 ? 6.528 -4.669 -11.090 1.00 94.00 71 VAL A C 1
ATOM 530 O O . VAL A 1 71 ? 7.130 -5.516 -10.421 1.00 94.00 71 VAL A O 1
ATOM 533 N N . GLY A 1 72 ? 6.663 -3.366 -10.848 1.00 94.50 72 GLY A N 1
ATOM 534 C CA . GLY A 1 72 ? 7.547 -2.832 -9.821 1.00 94.50 72 GLY A CA 1
ATOM 535 C C . GLY A 1 72 ? 7.217 -1.396 -9.445 1.00 94.50 72 GLY A C 1
ATOM 536 O O . GLY A 1 72 ? 6.744 -0.613 -10.265 1.00 94.50 72 GLY A O 1
ATOM 537 N N . THR A 1 73 ? 7.467 -1.027 -8.194 1.00 95.31 73 THR A N 1
ATOM 538 C CA . THR A 1 73 ? 7.314 0.352 -7.733 1.00 95.31 73 THR A CA 1
ATOM 539 C C . THR A 1 73 ? 8.283 0.698 -6.614 1.00 95.31 73 THR A C 1
ATOM 541 O O . THR A 1 73 ? 8.553 -0.116 -5.728 1.00 95.31 73 THR A O 1
ATOM 544 N N . ILE A 1 74 ? 8.779 1.934 -6.639 1.00 95.31 74 ILE A N 1
ATOM 545 C CA . ILE A 1 74 ? 9.562 2.537 -5.563 1.00 95.31 74 ILE A CA 1
ATOM 546 C C . ILE A 1 74 ? 8.973 3.914 -5.262 1.00 95.31 74 ILE A C 1
ATOM 548 O O . ILE A 1 74 ? 8.893 4.760 -6.149 1.00 95.31 74 ILE A O 1
ATOM 552 N N . LEU A 1 75 ? 8.594 4.149 -4.008 1.00 93.38 75 LEU A N 1
ATOM 553 C CA . LEU A 1 75 ? 8.164 5.447 -3.494 1.00 93.38 75 LEU A CA 1
ATOM 554 C C . LEU A 1 75 ? 9.088 5.890 -2.365 1.00 93.38 75 LEU A C 1
ATOM 556 O O . LEU A 1 75 ? 9.350 5.122 -1.443 1.00 93.38 75 LEU A O 1
ATOM 560 N N . LEU A 1 76 ? 9.523 7.141 -2.400 1.00 92.19 76 LEU A N 1
ATOM 561 C CA . LEU A 1 76 ? 10.348 7.767 -1.377 1.00 92.19 76 LEU A CA 1
ATOM 562 C C . LEU A 1 76 ? 9.729 9.098 -0.954 1.00 92.19 76 LEU A C 1
ATOM 564 O O . LEU A 1 76 ? 9.356 9.910 -1.801 1.00 92.19 76 LEU A O 1
ATOM 568 N N . GLY A 1 77 ? 9.658 9.336 0.353 1.00 89.44 77 GLY A N 1
ATOM 569 C CA . GLY A 1 77 ? 9.211 10.594 0.958 1.00 89.44 77 GLY A CA 1
ATOM 570 C C . GLY A 1 77 ? 7.694 10.810 0.963 1.00 89.44 77 GLY A C 1
ATOM 571 O O . GLY A 1 77 ? 7.200 11.560 1.799 1.00 89.44 77 GLY A O 1
ATOM 572 N N . ASP A 1 78 ? 6.946 10.155 0.076 1.00 86.19 78 ASP A N 1
ATOM 573 C CA . ASP A 1 78 ? 5.484 10.173 0.058 1.00 86.19 78 ASP A CA 1
ATOM 574 C C . ASP A 1 78 ? 4.939 8.783 -0.271 1.00 86.19 78 ASP A C 1
ATOM 576 O O . ASP A 1 78 ? 5.135 8.272 -1.371 1.00 86.19 78 ASP A O 1
ATOM 580 N N . LEU A 1 79 ? 4.281 8.160 0.709 1.00 86.88 79 LEU A N 1
ATOM 581 C CA . LEU A 1 79 ? 3.776 6.790 0.612 1.00 86.88 79 LEU A CA 1
ATOM 582 C C . LEU A 1 79 ? 2.253 6.713 0.467 1.00 86.88 79 LEU A C 1
ATOM 584 O O . LEU A 1 79 ? 1.690 5.637 0.670 1.00 86.88 79 LEU A O 1
ATOM 588 N N . ARG A 1 80 ? 1.573 7.822 0.147 1.00 81.88 80 ARG A N 1
ATOM 589 C CA . ARG A 1 80 ? 0.102 7.857 0.060 1.00 81.88 80 ARG A CA 1
ATOM 590 C C . ARG A 1 80 ? -0.456 6.820 -0.919 1.00 81.88 80 ARG A C 1
ATOM 592 O O . ARG A 1 80 ? -1.397 6.116 -0.576 1.00 81.88 80 ARG A O 1
ATOM 599 N N . ASP A 1 81 ? 0.205 6.619 -2.057 1.00 85.50 81 ASP A N 1
ATOM 600 C CA . ASP A 1 81 ? -0.234 5.650 -3.071 1.00 85.50 81 ASP A CA 1
ATOM 601 C C . ASP A 1 81 ? 0.285 4.217 -2.824 1.00 85.50 81 ASP A C 1
ATOM 603 O O . ASP A 1 81 ? -0.015 3.302 -3.591 1.00 85.50 81 ASP A O 1
ATOM 607 N N . ALA A 1 82 ? 1.074 3.979 -1.766 1.00 87.25 82 ALA A N 1
ATOM 608 C CA . ALA A 1 82 ? 1.725 2.686 -1.531 1.00 87.25 82 ALA A CA 1
ATOM 609 C C . ALA A 1 82 ? 0.722 1.532 -1.383 1.00 87.25 82 ALA A C 1
ATOM 611 O O . ALA A 1 82 ? 0.997 0.414 -1.821 1.00 87.25 82 ALA A O 1
ATOM 612 N N . HIS A 1 83 ? -0.432 1.790 -0.759 1.00 82.44 83 HIS A N 1
ATOM 613 C CA . HIS A 1 83 ? -1.475 0.781 -0.586 1.00 82.44 83 HIS A CA 1
ATOM 614 C C . HIS A 1 83 ? -2.109 0.395 -1.930 1.00 82.44 83 HIS A C 1
ATOM 616 O O . HIS A 1 83 ? -2.128 -0.786 -2.276 1.00 82.44 83 HIS A O 1
ATOM 622 N N . ALA A 1 84 ? -2.527 1.387 -2.722 1.00 83.88 84 ALA A N 1
ATOM 623 C CA . ALA A 1 84 ? -3.114 1.162 -4.040 1.00 83.88 84 ALA A CA 1
ATOM 624 C C . ALA A 1 84 ? -2.134 0.437 -4.978 1.00 83.88 84 ALA A C 1
ATOM 626 O O . ALA A 1 84 ? -2.469 -0.596 -5.557 1.00 83.88 84 ALA A O 1
ATOM 627 N N . LEU A 1 85 ? -0.883 0.905 -5.055 1.00 88.38 85 LEU A N 1
ATOM 628 C CA . LEU A 1 85 ? 0.152 0.276 -5.882 1.00 88.38 85 LEU A CA 1
ATOM 629 C C . LEU A 1 85 ? 0.448 -1.165 -5.449 1.00 88.38 85 LEU A C 1
ATOM 631 O O . LEU A 1 85 ? 0.635 -2.036 -6.295 1.00 88.38 85 LEU A O 1
ATOM 635 N N . ARG A 1 86 ? 0.443 -1.451 -4.140 1.00 86.31 86 ARG A N 1
ATOM 636 C CA . ARG A 1 86 ? 0.578 -2.824 -3.631 1.00 86.31 86 ARG A CA 1
ATOM 637 C C . ARG A 1 86 ? -0.565 -3.726 -4.100 1.00 86.31 86 ARG A C 1
ATOM 639 O O . ARG A 1 86 ? -0.299 -4.877 -4.436 1.00 86.31 86 ARG A O 1
ATOM 646 N N . GLY A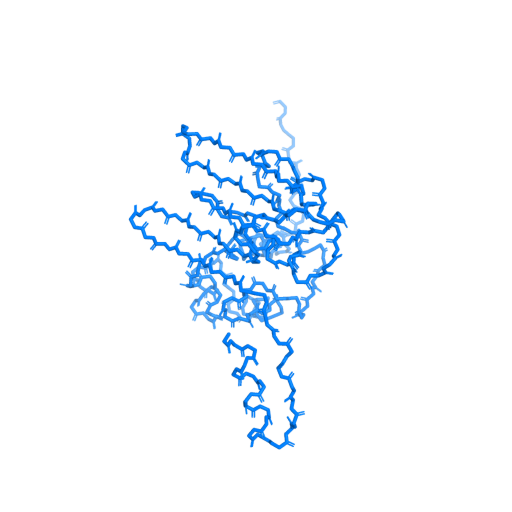 1 87 ? -1.799 -3.222 -4.115 1.00 81.75 87 GLY A N 1
ATOM 647 C CA . GLY A 1 87 ? -2.954 -3.953 -4.639 1.00 81.75 87 GLY A CA 1
ATOM 648 C C . GLY A 1 87 ? -2.787 -4.301 -6.120 1.00 81.75 87 GLY A C 1
ATOM 649 O O . GLY A 1 87 ? -2.961 -5.456 -6.506 1.00 81.75 87 GLY A O 1
ATOM 650 N N . HIS A 1 88 ? -2.346 -3.334 -6.928 1.00 87.56 88 HIS A N 1
ATOM 651 C CA . HIS A 1 88 ? -2.153 -3.529 -8.368 1.00 87.56 88 HIS A CA 1
ATOM 652 C C . HIS A 1 88 ? -0.991 -4.460 -8.722 1.00 87.56 88 HIS A C 1
ATOM 654 O O . HIS A 1 88 ? -1.113 -5.212 -9.686 1.00 87.56 88 HIS A O 1
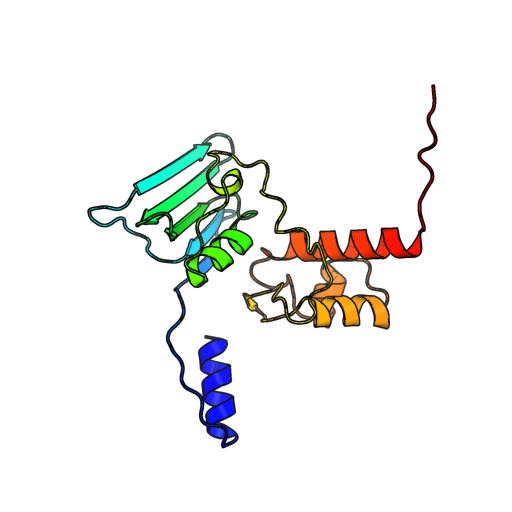ATOM 660 N N . LEU A 1 89 ? 0.081 -4.493 -7.919 1.00 87.31 89 LEU A N 1
ATOM 661 C CA . LEU A 1 89 ? 1.161 -5.469 -8.102 1.00 87.31 89 LEU A CA 1
ATOM 662 C C . LEU A 1 89 ? 0.624 -6.911 -8.103 1.00 87.31 89 LEU A C 1
ATOM 664 O O . LEU A 1 89 ? 1.065 -7.727 -8.903 1.00 87.31 89 LEU A O 1
ATOM 668 N N . ALA A 1 90 ? -0.328 -7.231 -7.219 1.00 70.50 90 ALA A N 1
ATOM 669 C CA . ALA A 1 90 ? -0.863 -8.586 -7.059 1.00 70.50 90 ALA A CA 1
ATOM 670 C C . ALA A 1 90 ? -1.965 -8.956 -8.067 1.00 70.50 90 ALA A C 1
ATOM 672 O O . ALA A 1 90 ? -2.242 -10.141 -8.244 1.00 70.50 90 ALA A O 1
ATOM 673 N N . GLY A 1 91 ? -2.611 -7.962 -8.684 1.00 66.75 91 GLY A N 1
ATOM 674 C CA . GLY A 1 91 ? -3.877 -8.145 -9.397 1.00 66.75 91 GLY A CA 1
ATOM 675 C C . GLY A 1 91 ? -3.781 -8.329 -10.911 1.00 66.75 91 GLY A C 1
ATOM 676 O O . GLY A 1 91 ? -4.779 -8.708 -11.515 1.00 66.75 91 GLY A O 1
ATOM 677 N N . GLY A 1 92 ? -2.642 -8.031 -11.550 1.00 66.06 92 GLY A N 1
ATOM 678 C CA . GLY A 1 92 ? -2.507 -8.090 -13.019 1.00 66.06 92 GLY A CA 1
ATOM 679 C C . GLY A 1 92 ? -3.470 -7.166 -13.791 1.00 66.06 92 GLY A C 1
ATOM 680 O O . GLY A 1 92 ? -3.556 -7.217 -15.013 1.00 66.06 92 GLY A O 1
ATOM 681 N N . SER A 1 93 ? -4.225 -6.320 -13.096 1.00 73.62 93 SER A N 1
ATOM 682 C CA . SER A 1 93 ? -5.074 -5.291 -13.686 1.00 73.62 93 SER A CA 1
ATOM 683 C C . SER A 1 93 ? -4.221 -4.092 -14.092 1.00 73.62 93 SER A C 1
ATOM 685 O O . SER A 1 93 ? -3.302 -3.735 -13.346 1.00 73.62 93 SER A O 1
ATOM 687 N N . GLY A 1 94 ? -4.579 -3.428 -15.190 1.00 80.50 94 GLY A N 1
ATOM 688 C CA . GLY A 1 94 ? -3.957 -2.165 -15.578 1.00 80.50 94 GLY A CA 1
ATOM 689 C C . GLY A 1 94 ? -4.022 -1.110 -14.471 1.00 80.50 94 GLY A C 1
ATOM 690 O O . GLY A 1 94 ? -4.917 -1.126 -13.618 1.00 80.50 94 GLY A O 1
ATOM 691 N N . LEU A 1 95 ? -3.048 -0.201 -14.468 1.00 85.31 95 LEU A N 1
ATOM 692 C CA . LEU A 1 95 ? -2.986 0.868 -13.478 1.00 85.31 95 LEU A CA 1
ATOM 69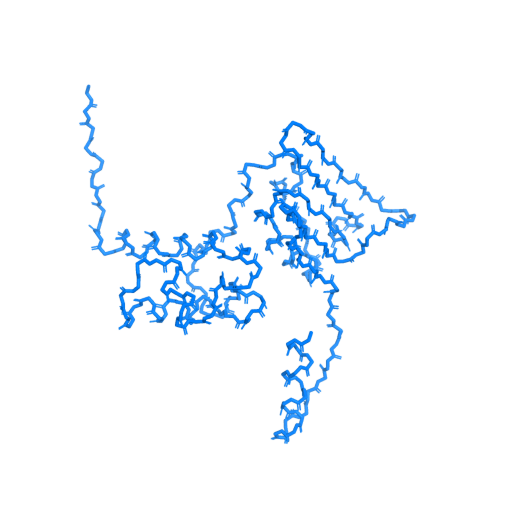3 C C . LEU A 1 95 ? -3.925 2.020 -13.890 1.00 85.31 95 LEU A C 1
ATOM 695 O O . LEU A 1 95 ? -3.850 2.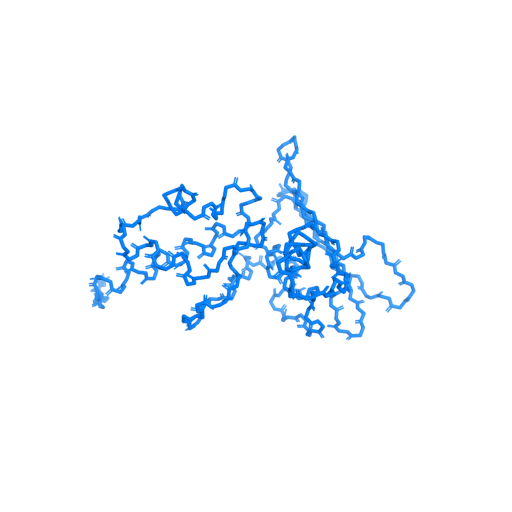474 -15.032 1.00 85.31 95 LEU A O 1
ATOM 699 N N . PRO A 1 96 ? -4.804 2.523 -13.004 1.00 83.56 96 PRO A N 1
ATOM 700 C CA . PRO A 1 96 ? -5.677 3.644 -13.337 1.00 83.56 96 PRO A CA 1
ATOM 701 C C . PRO A 1 96 ? -4.857 4.886 -13.697 1.00 83.56 96 PRO A C 1
ATOM 703 O O . PRO A 1 96 ? -3.826 5.158 -13.080 1.00 83.56 96 PRO A O 1
ATOM 706 N N . ALA A 1 97 ? -5.354 5.680 -14.652 1.00 82.81 97 ALA A N 1
ATOM 707 C CA . ALA A 1 97 ? -4.656 6.860 -15.170 1.00 82.81 97 ALA A CA 1
ATOM 708 C C . ALA A 1 97 ? -4.215 7.835 -14.064 1.00 82.81 97 ALA A C 1
ATOM 710 O O . ALA A 1 97 ? -3.104 8.350 -14.113 1.00 82.81 97 ALA A O 1
ATOM 711 N N . ALA A 1 98 ? -5.029 8.000 -13.017 1.00 79.94 98 ALA A N 1
ATOM 712 C CA . ALA A 1 98 ? -4.700 8.840 -11.867 1.00 79.94 98 ALA A CA 1
ATOM 713 C C . ALA A 1 98 ? -3.409 8.401 -11.147 1.00 79.94 98 ALA A C 1
ATOM 715 O O . ALA A 1 98 ? -2.651 9.240 -10.677 1.00 79.94 98 ALA A O 1
ATOM 716 N N . LEU A 1 99 ? -3.115 7.095 -11.089 1.00 81.38 99 LEU A N 1
ATOM 717 C CA . LEU A 1 99 ? -1.857 6.578 -10.540 1.00 81.38 99 LEU A CA 1
ATOM 718 C C . LEU A 1 99 ? -0.708 6.652 -11.558 1.00 81.38 99 LEU A C 1
ATOM 720 O O . LEU A 1 99 ? 0.445 6.491 -11.173 1.00 81.38 99 LEU A O 1
ATOM 724 N N . LEU A 1 100 ? -0.963 6.875 -12.844 1.00 82.00 100 LEU A N 1
ATOM 725 C CA . LEU A 1 100 ? 0.098 7.080 -13.837 1.00 82.00 100 LEU A CA 1
ATOM 726 C C . LEU A 1 100 ? 0.572 8.537 -13.885 1.00 82.00 100 LEU A C 1
ATOM 728 O O . LEU A 1 100 ? 1.673 8.796 -14.371 1.00 82.00 100 LEU A O 1
ATOM 732 N N . GLU A 1 101 ? -0.207 9.477 -13.345 1.00 78.62 101 GLU A N 1
ATOM 733 C CA . GLU A 1 101 ? 0.188 10.881 -13.295 1.00 78.62 101 GLU A CA 1
ATOM 734 C C . GLU A 1 101 ? 1.509 11.075 -12.520 1.00 78.62 101 GLU A C 1
ATOM 736 O O . GLU A 1 101 ? 1.783 10.347 -11.559 1.00 78.62 101 GLU A O 1
ATOM 741 N N . PRO A 1 102 ? 2.358 12.048 -12.909 1.00 64.69 102 PRO A N 1
ATOM 742 C CA . PRO A 1 102 ? 3.672 12.227 -12.290 1.00 64.69 102 PRO A CA 1
ATOM 743 C C . PRO A 1 102 ? 3.574 12.585 -10.801 1.00 64.69 102 PRO A C 1
ATOM 745 O O . PRO A 1 102 ? 4.287 12.062 -9.945 1.00 64.69 102 PRO A O 1
ATOM 748 N N . MET A 1 103 ? 2.650 13.487 -10.485 1.00 63.81 103 MET A N 1
ATOM 749 C CA . MET A 1 103 ? 2.398 13.990 -9.142 1.00 63.81 103 MET A CA 1
ATOM 750 C C . MET A 1 103 ? 0.901 13.891 -8.873 1.00 63.81 103 MET A C 1
ATOM 752 O O . MET A 1 103 ? 0.223 14.921 -8.894 1.00 63.81 103 MET A O 1
ATOM 756 N N . PRO A 1 104 ? 0.371 12.681 -8.630 1.00 61.50 104 PRO A N 1
ATOM 757 C CA . PRO A 1 104 ? -1.015 12.572 -8.229 1.00 61.50 104 PRO A CA 1
ATOM 758 C C . PRO A 1 104 ? -1.191 13.390 -6.949 1.00 61.50 104 PRO A C 1
ATOM 760 O O . PRO A 1 104 ? -0.290 13.461 -6.099 1.00 61.50 104 PRO A O 1
ATOM 763 N N . ALA A 1 105 ? -2.363 13.992 -6.756 1.00 54.53 105 ALA A N 1
ATOM 764 C CA . ALA A 1 105 ? -2.695 14.710 -5.523 1.00 54.53 105 ALA A CA 1
ATOM 765 C C . ALA A 1 105 ? -2.704 13.793 -4.268 1.00 54.53 105 ALA A C 1
ATOM 767 O O . ALA A 1 105 ? -2.991 14.245 -3.158 1.00 54.53 105 ALA A O 1
ATOM 768 N N . GLY A 1 106 ? -2.245 12.543 -4.398 1.00 50.69 106 GLY A N 1
ATOM 769 C CA . GLY A 1 106 ? -2.833 11.361 -3.798 1.00 50.69 106 GLY A CA 1
ATOM 770 C C . GLY A 1 106 ? -3.965 10.924 -4.712 1.00 50.69 106 GLY A C 1
ATOM 771 O O . GLY A 1 106 ? -4.892 11.700 -4.939 1.00 50.69 106 GLY A O 1
ATOM 772 N N . VAL A 1 107 ? -3.893 9.716 -5.262 1.00 48.31 107 VAL A N 1
ATOM 773 C CA . VAL A 1 107 ? -5.151 9.093 -5.669 1.00 48.31 107 VAL A CA 1
ATOM 774 C C . VAL A 1 107 ? -5.834 8.801 -4.349 1.00 48.31 107 VAL A C 1
ATOM 776 O O . VAL A 1 107 ? -5.229 8.144 -3.498 1.00 48.31 107 VAL A O 1
ATOM 779 N N . GLU A 1 108 ? -7.013 9.386 -4.121 1.00 46.16 108 GLU A N 1
ATOM 780 C CA . GLU A 1 108 ? -7.851 8.969 -3.003 1.00 46.16 108 GLU A CA 1
ATOM 781 C C . GLU A 1 108 ? -7.895 7.449 -3.092 1.00 46.16 108 GLU A C 1
ATOM 783 O O . GLU A 1 108 ? -8.369 6.895 -4.090 1.00 46.16 108 GLU A O 1
ATOM 788 N N . ALA A 1 109 ? -7.248 6.789 -2.121 1.00 45.50 109 ALA A N 1
ATOM 789 C CA . ALA A 1 109 ? -7.282 5.343 -2.003 1.00 45.50 109 ALA A CA 1
ATOM 790 C C . ALA A 1 109 ? -8.733 4.951 -2.211 1.00 45.50 109 ALA A C 1
ATOM 792 O O . ALA A 1 109 ? -9.567 5.687 -1.668 1.00 45.50 109 ALA A O 1
ATOM 793 N N . PRO A 1 110 ? -9.008 3.918 -3.043 1.00 45.03 110 PRO A N 1
ATOM 794 C CA . PRO A 1 110 ? -10.338 3.644 -3.561 1.00 45.03 110 PRO A CA 1
ATOM 795 C C . PRO A 1 110 ? -11.285 3.922 -2.427 1.00 45.03 110 PRO A C 1
ATOM 797 O O . PRO A 1 110 ? -11.194 3.259 -1.386 1.00 45.03 110 PRO A O 1
ATOM 800 N N . THR A 1 111 ? -12.063 5.003 -2.577 1.00 45.22 111 THR A N 1
ATOM 801 C CA . THR A 1 111 ? -13.136 5.307 -1.647 1.00 45.22 111 THR A CA 1
ATOM 802 C C . THR A 1 111 ? -13.769 3.947 -1.465 1.00 45.22 111 THR A C 1
ATOM 804 O O . THR A 1 111 ? -13.977 3.247 -2.461 1.00 45.22 111 THR A O 1
ATOM 807 N N . LEU A 1 112 ? -13.883 3.453 -0.235 1.00 53.47 112 LEU A N 1
ATOM 808 C CA . LEU A 1 112 ? -14.560 2.182 -0.025 1.00 53.47 112 LEU A CA 1
ATOM 809 C C . LEU A 1 112 ? -16.021 2.495 -0.374 1.00 53.47 112 LEU A C 1
ATOM 811 O O . LEU A 1 112 ? -16.809 2.876 0.492 1.00 53.47 112 LEU A O 1
ATOM 815 N N . CYS A 1 113 ? -16.297 2.515 -1.687 1.00 46.38 113 CYS A N 1
ATOM 816 C CA . CYS A 1 113 ? -17.474 3.072 -2.340 1.00 46.38 113 CYS A CA 1
ATOM 817 C C . CYS A 1 113 ? -18.695 2.311 -1.849 1.00 46.38 113 CYS A C 1
ATOM 819 O O . CYS A 1 113 ? -19.795 2.848 -1.820 1.00 46.38 113 CYS A O 1
ATOM 821 N N . GLU A 1 114 ? -18.459 1.086 -1.383 1.00 60.75 114 GLU A N 1
ATOM 822 C CA . GLU A 1 114 ? -19.390 0.214 -0.709 1.00 60.75 114 GLU A CA 1
ATOM 823 C C . GLU A 1 114 ? -18.676 -0.420 0.499 1.00 60.75 114 GLU A C 1
ATOM 825 O O . GLU A 1 114 ? -17.446 -0.523 0.547 1.00 60.75 114 GLU A O 1
ATOM 830 N N . GLU A 1 115 ? -19.437 -0.771 1.537 1.00 67.00 115 GLU A N 1
ATOM 831 C CA . GLU A 1 115 ? -18.915 -1.599 2.626 1.00 67.00 115 GLU A CA 1
ATOM 832 C C . GLU A 1 115 ? -18.606 -2.996 2.086 1.00 67.00 115 GLU A C 1
ATOM 834 O O . GLU A 1 115 ? -19.519 -3.782 1.849 1.00 67.00 115 GLU A O 1
ATOM 839 N N . ASP A 1 116 ? -17.324 -3.315 1.928 1.00 80.31 116 ASP A N 1
ATOM 840 C CA . ASP A 1 116 ? -16.860 -4.668 1.657 1.00 80.31 116 ASP A CA 1
ATOM 841 C C . ASP A 1 116 ? -16.228 -5.241 2.937 1.00 80.31 116 ASP A C 1
ATOM 843 O O . ASP A 1 116 ? -15.062 -4.973 3.239 1.00 80.31 116 ASP A O 1
ATOM 847 N N . PRO A 1 117 ? -16.961 -6.054 3.718 1.00 83.50 117 PRO A N 1
ATOM 848 C CA . PRO A 1 117 ? -16.458 -6.576 4.981 1.00 83.50 117 PRO A CA 1
ATOM 849 C C . PRO A 1 117 ? -15.207 -7.451 4.821 1.00 83.50 117 PRO A C 1
ATOM 851 O O . PRO A 1 117 ? -14.483 -7.614 5.802 1.00 83.50 117 PRO A O 1
ATOM 854 N N . VAL A 1 118 ? -14.930 -7.991 3.626 1.00 83.50 118 VAL A N 1
ATOM 855 C CA . VAL A 1 118 ? -13.747 -8.826 3.368 1.00 83.50 118 VAL A CA 1
ATOM 856 C C . VAL A 1 118 ? -12.581 -8.051 2.748 1.00 83.50 118 VAL A C 1
ATOM 858 O O . VAL A 1 118 ? -11.460 -8.571 2.715 1.00 83.50 118 VAL A O 1
ATOM 861 N N . ALA A 1 119 ? -12.791 -6.804 2.312 1.00 84.69 119 ALA A N 1
ATOM 862 C CA . ALA A 1 119 ? -11.727 -5.967 1.768 1.00 84.69 119 ALA A CA 1
ATOM 863 C C . ALA A 1 119 ? -10.629 -5.746 2.812 1.00 84.69 119 ALA A C 1
ATOM 865 O O . ALA A 1 119 ? -10.874 -5.273 3.922 1.00 84.69 119 ALA A O 1
ATOM 866 N N . THR A 1 120 ? -9.385 -6.076 2.465 1.00 85.94 120 THR A N 1
ATOM 867 C CA . THR A 1 120 ? -8.242 -5.848 3.356 1.00 85.94 120 THR A CA 1
ATOM 868 C C . THR A 1 120 ? -7.860 -4.371 3.349 1.00 85.94 120 THR A C 1
ATOM 870 O O . THR A 1 120 ? -7.475 -3.845 2.311 1.00 85.94 120 THR A O 1
ATOM 873 N N . VAL A 1 121 ? -7.895 -3.729 4.519 1.00 87.38 121 VAL A N 1
ATOM 874 C CA . VAL A 1 121 ? -7.488 -2.325 4.703 1.00 87.38 121 VAL A CA 1
ATOM 875 C C . VAL A 1 121 ? -6.047 -2.236 5.203 1.00 87.38 121 VAL A C 1
ATOM 877 O O . VAL A 1 121 ? -5.241 -1.465 4.694 1.00 87.38 121 VAL A O 1
ATOM 880 N N . CYS A 1 122 ? -5.663 -3.046 6.194 1.00 88.31 122 CYS A N 1
ATOM 881 C CA . CYS A 1 122 ? -4.292 -3.065 6.703 1.00 88.31 122 CYS A CA 1
ATOM 882 C C . CYS A 1 122 ? -3.571 -4.342 6.279 1.00 88.31 122 CYS A C 1
ATOM 884 O O . CYS A 1 122 ? -3.621 -5.340 6.992 1.00 88.31 122 CYS A O 1
ATOM 886 N N . THR A 1 123 ? -2.815 -4.315 5.178 1.00 82.81 123 THR A N 1
ATOM 887 C CA . THR A 1 123 ? -2.073 -5.506 4.714 1.00 82.81 123 THR A CA 1
ATOM 888 C C . THR A 1 123 ? -1.045 -6.012 5.729 1.00 82.81 123 THR A C 1
ATOM 890 O O . THR A 1 123 ? -0.848 -7.215 5.864 1.00 82.81 123 THR A O 1
ATOM 893 N N . CYS A 1 124 ? -0.380 -5.111 6.462 1.00 84.12 124 CYS A N 1
ATOM 894 C CA . CYS A 1 124 ? 0.651 -5.496 7.429 1.00 84.12 124 CYS A CA 1
ATOM 895 C C . CYS A 1 124 ? 0.101 -6.358 8.569 1.00 84.12 124 CYS A C 1
ATOM 897 O O . CYS A 1 124 ? 0.794 -7.266 9.020 1.00 84.12 124 CYS A O 1
ATOM 899 N N . MET A 1 125 ? -1.119 -6.066 9.018 1.00 87.88 125 MET A N 1
ATOM 900 C CA . MET A 1 125 ? -1.775 -6.766 10.126 1.00 87.88 125 MET A CA 1
ATOM 901 C C . MET A 1 125 ? -2.915 -7.684 9.649 1.00 87.88 125 MET A C 1
ATOM 903 O O . MET A 1 125 ? -3.530 -8.345 10.473 1.00 87.88 125 MET A O 1
ATOM 907 N N . ALA A 1 126 ? -3.165 -7.729 8.333 1.00 87.44 126 ALA A N 1
ATOM 908 C CA . ALA A 1 126 ? -4.320 -8.341 7.668 1.00 87.44 126 ALA A CA 1
ATOM 909 C C . ALA A 1 126 ? -5.665 -8.021 8.322 1.00 87.44 126 ALA A C 1
ATOM 911 O O . ALA A 1 126 ? -6.465 -8.917 8.563 1.00 87.44 126 ALA A O 1
ATOM 912 N N . VAL A 1 127 ? -5.891 -6.736 8.580 1.00 91.88 127 VAL A N 1
ATOM 913 C CA . VAL A 1 127 ? -7.170 -6.251 9.101 1.00 91.88 127 VAL A CA 1
ATOM 914 C C . VAL A 1 127 ? -8.055 -5.843 7.932 1.00 91.88 127 VAL A C 1
ATOM 916 O O . VAL A 1 127 ? -7.628 -5.076 7.059 1.00 91.88 127 VAL A O 1
ATOM 919 N N . THR A 1 128 ? -9.276 -6.353 7.931 1.00 91.69 128 THR A N 1
ATOM 920 C CA . THR A 1 128 ? -10.323 -6.064 6.952 1.00 91.69 128 THR A CA 1
ATOM 921 C C . THR A 1 128 ? -11.115 -4.805 7.298 1.00 91.69 128 THR A C 1
ATOM 923 O O . THR A 1 128 ? -11.108 -4.326 8.436 1.00 91.69 128 THR A O 1
ATOM 926 N N . GLN A 1 129 ? -11.830 -4.259 6.315 1.00 91.19 129 GLN A N 1
ATOM 927 C CA . GLN A 1 129 ? -12.781 -3.176 6.537 1.00 91.19 129 GLN A CA 1
ATOM 928 C C . GLN A 1 129 ? -13.863 -3.620 7.525 1.00 91.19 129 GLN A C 1
ATOM 930 O O . GLN A 1 129 ? -14.191 -2.849 8.420 1.00 91.19 129 GLN A O 1
ATOM 935 N N . GLY A 1 130 ? -14.364 -4.857 7.426 1.00 90.00 130 GLY A N 1
ATOM 936 C CA . GLY A 1 130 ? -15.379 -5.388 8.337 1.00 90.00 130 GLY A CA 1
ATOM 937 C C . GLY A 1 130 ? -14.935 -5.373 9.800 1.00 90.00 130 GLY A C 1
ATOM 938 O O . GLY A 1 130 ? -15.687 -4.922 10.660 1.00 90.00 130 GLY A O 1
ATOM 939 N N . GLU A 1 131 ? -13.694 -5.779 10.082 1.00 93.25 131 GLU A N 1
ATOM 940 C CA . GLU A 1 131 ? -13.123 -5.735 11.437 1.00 93.25 131 GLU A CA 1
ATOM 941 C C . GLU A 1 131 ? -12.995 -4.302 11.975 1.00 93.25 131 GLU A C 1
ATOM 943 O O . GLU A 1 131 ? -13.293 -4.050 13.144 1.00 93.25 131 GLU A O 1
ATOM 948 N N . ILE A 1 132 ? -12.587 -3.350 11.130 1.00 93.12 132 ILE A N 1
ATOM 949 C CA . ILE A 1 132 ? -12.493 -1.931 11.509 1.00 93.12 132 ILE A CA 1
ATOM 950 C C . ILE A 1 132 ? -13.884 -1.355 11.775 1.00 93.12 132 ILE A C 1
ATOM 952 O O . ILE A 1 132 ? -14.099 -0.722 12.806 1.00 93.12 132 ILE A O 1
ATOM 956 N N . VAL A 1 133 ? -14.836 -1.602 10.876 1.00 91.94 133 VAL A N 1
ATOM 957 C CA . VAL A 1 133 ? -16.224 -1.138 10.987 1.00 91.94 133 VAL A CA 1
ATOM 958 C C . VAL A 1 133 ? -16.894 -1.698 12.241 1.00 91.94 133 VAL A C 1
ATOM 960 O O . VAL A 1 133 ? -17.540 -0.948 12.973 1.00 91.94 133 VAL A O 1
ATOM 963 N N . ALA A 1 134 ? -16.725 -2.993 12.517 1.00 91.31 134 ALA A N 1
ATOM 964 C CA . ALA A 1 134 ? -17.254 -3.623 13.722 1.00 91.31 134 ALA A CA 1
ATOM 965 C C . ALA A 1 134 ? -16.679 -2.966 14.985 1.00 91.31 134 ALA A C 1
ATOM 967 O O . ALA A 1 134 ? -17.437 -2.567 15.867 1.00 91.31 134 ALA A O 1
ATOM 968 N N . ALA A 1 135 ? -15.359 -2.751 15.033 1.00 94.00 135 ALA A N 1
ATOM 969 C CA . ALA A 1 135 ? -14.710 -2.090 16.162 1.00 94.00 135 ALA A CA 1
ATOM 970 C C . ALA A 1 135 ? -15.209 -0.650 16.372 1.00 94.00 135 ALA A C 1
ATOM 972 O O . ALA A 1 135 ? -15.477 -0.269 17.512 1.00 94.00 135 ALA A O 1
ATOM 973 N N . ILE A 1 136 ? -15.374 0.129 15.294 1.00 92.25 136 ILE A N 1
ATOM 974 C CA . ILE A 1 136 ? -15.928 1.491 15.349 1.00 92.25 136 ILE A CA 1
ATOM 975 C C . ILE A 1 136 ? -17.347 1.464 15.929 1.00 92.25 136 ILE A C 1
ATOM 977 O O . ILE A 1 136 ? -17.624 2.196 16.874 1.00 92.25 136 ILE A O 1
ATOM 981 N N . ARG A 1 137 ? -18.231 0.594 15.423 1.00 90.19 137 ARG A N 1
ATOM 982 C CA . ARG A 1 137 ? -19.642 0.528 15.850 1.00 90.19 137 ARG A CA 1
ATOM 983 C C . ARG A 1 137 ? -19.811 0.048 17.292 1.00 90.19 137 ARG A C 1
ATOM 985 O O . ARG A 1 137 ? -20.591 0.622 18.045 1.00 90.19 137 ARG A O 1
ATOM 992 N N . GLU A 1 138 ? -19.092 -0.998 17.689 1.00 92.56 138 GLU A N 1
ATOM 993 C CA . GLU A 1 138 ? -19.229 -1.601 19.022 1.00 92.56 138 GLU A CA 1
ATOM 994 C C . GLU A 1 138 ? -18.666 -0.715 20.136 1.00 92.56 138 GLU A C 1
ATOM 996 O O . GLU A 1 138 ? -19.145 -0.764 21.270 1.00 92.56 138 GLU A O 1
ATOM 1001 N N . ARG A 1 139 ? -17.631 0.076 19.829 1.00 90.31 139 ARG A N 1
ATOM 1002 C CA . ARG A 1 139 ? -16.855 0.816 20.836 1.00 90.31 139 ARG A CA 1
ATOM 1003 C C . ARG A 1 139 ? -16.905 2.330 20.674 1.00 90.31 139 ARG A C 1
ATOM 1005 O O . ARG A 1 139 ? -16.369 3.013 21.539 1.00 90.31 139 ARG A O 1
ATOM 1012 N N . ARG A 1 140 ? -17.553 2.831 19.617 1.00 90.25 140 ARG A N 1
ATOM 1013 C CA . ARG A 1 140 ? -17.641 4.257 19.262 1.00 90.25 140 ARG A CA 1
ATOM 1014 C C . ARG A 1 140 ? -16.262 4.904 19.168 1.00 90.25 140 ARG A C 1
ATOM 1016 O O . ARG A 1 140 ? -15.958 5.851 19.880 1.00 90.25 140 ARG A O 1
ATOM 1023 N N . LEU A 1 141 ? -15.406 4.310 18.339 1.00 92.00 141 LEU A N 1
ATOM 1024 C CA . LEU A 1 141 ? -14.046 4.808 18.134 1.00 92.00 141 LEU A CA 1
ATOM 1025 C C . LEU A 1 141 ? -14.082 6.033 17.218 1.00 92.00 141 LEU A C 1
ATOM 1027 O O . LEU A 1 141 ? -14.719 5.984 16.169 1.00 92.00 141 LEU A O 1
ATOM 1031 N N . GLU A 1 142 ? -13.347 7.080 17.579 1.00 91.62 142 GLU A N 1
ATOM 1032 C CA . GLU A 1 142 ? -13.341 8.372 16.870 1.00 91.62 142 GLU A CA 1
ATOM 1033 C C . GLU A 1 142 ? -11.962 8.700 16.278 1.00 91.62 142 GLU A C 1
ATOM 1035 O O . GLU A 1 142 ? -11.792 9.647 15.512 1.00 91.62 142 GLU A O 1
ATOM 1040 N N . SER A 1 143 ? -10.932 7.910 16.601 1.00 93.44 143 SER A N 1
ATOM 1041 C CA . SER A 1 143 ? -9.572 8.181 16.141 1.00 93.44 143 SER A CA 1
ATOM 1042 C C . SER A 1 143 ? -8.875 6.976 15.513 1.00 93.44 143 SER A C 1
ATOM 1044 O O . SER A 1 143 ? -9.032 5.825 15.917 1.00 93.44 143 SER A O 1
ATOM 1046 N N . VAL A 1 144 ? -7.990 7.248 14.543 1.00 93.12 144 VAL A N 1
ATOM 1047 C CA . VAL A 1 144 ? -7.105 6.227 13.942 1.00 93.12 144 VAL A CA 1
ATOM 1048 C C . VAL A 1 144 ? -6.273 5.514 15.018 1.00 93.12 144 VAL A C 1
ATOM 1050 O O . VAL A 1 144 ? -5.937 4.340 14.869 1.00 93.12 144 VAL A O 1
ATOM 1053 N N . ARG A 1 145 ? -5.934 6.219 16.109 1.00 93.75 145 ARG A N 1
ATOM 1054 C CA . ARG A 1 145 ? -5.198 5.656 17.246 1.00 93.75 145 ARG A CA 1
ATOM 1055 C C . ARG A 1 145 ? -6.027 4.593 17.961 1.00 93.75 145 ARG A C 1
ATOM 1057 O O . ARG A 1 145 ? -5.533 3.487 18.134 1.00 93.75 145 ARG A O 1
ATOM 1064 N N . GLU A 1 146 ? -7.268 4.906 18.310 1.00 93.88 146 GLU A N 1
ATOM 1065 C CA . GLU A 1 146 ? -8.198 3.971 18.953 1.00 93.88 146 GLU A CA 1
ATOM 1066 C C . GLU A 1 146 ? -8.492 2.751 18.077 1.00 93.88 146 GLU A C 1
ATOM 1068 O O . GLU A 1 146 ? -8.446 1.613 18.550 1.00 93.88 146 GLU A O 1
ATOM 1073 N N . VAL A 1 147 ? -8.710 2.961 16.773 1.00 94.88 147 VAL A N 1
ATOM 1074 C CA . VAL A 1 147 ? -8.848 1.854 15.814 1.00 94.88 147 VAL A CA 1
ATOM 1075 C C . VAL A 1 147 ? -7.607 0.963 15.852 1.00 94.88 147 VAL A C 1
ATOM 1077 O O . VAL A 1 147 ? -7.728 -0.263 15.880 1.00 94.88 147 VAL A O 1
ATOM 1080 N N . GLY A 1 148 ? -6.412 1.552 15.895 1.00 93.94 148 GLY A N 1
ATOM 1081 C CA . GLY A 1 148 ? -5.160 0.809 15.998 1.00 93.94 148 GLY A CA 1
ATOM 1082 C C . GLY A 1 148 ? -4.969 0.081 17.328 1.00 93.94 148 GLY A C 1
ATOM 1083 O O . GLY A 1 148 ? -4.429 -1.021 17.329 1.00 93.94 148 GLY A O 1
ATOM 1084 N N . GLU A 1 149 ? -5.443 0.628 18.444 1.00 94.25 149 GLU A N 1
ATOM 1085 C CA . GLU A 1 149 ? -5.389 -0.029 19.757 1.00 94.25 149 GLU A CA 1
ATOM 1086 C C . GLU A 1 149 ? -6.257 -1.298 19.796 1.00 94.25 149 GLU A C 1
ATOM 1088 O O . GLU A 1 149 ? -5.862 -2.298 20.397 1.00 94.25 149 GLU A O 1
ATOM 1093 N N . HIS A 1 150 ? -7.393 -1.303 19.092 1.00 93.25 150 HIS A N 1
ATOM 1094 C CA . HIS A 1 150 ? -8.321 -2.439 19.083 1.00 93.25 150 HIS A CA 1
ATOM 1095 C C . HIS A 1 150 ? -8.082 -3.447 17.956 1.00 93.25 150 HIS A C 1
ATOM 1097 O O . HIS A 1 150 ? -8.170 -4.653 18.179 1.00 93.25 150 HIS A O 1
ATOM 1103 N N . THR A 1 151 ? -7.763 -2.976 16.752 1.00 93.75 151 THR A N 1
ATOM 1104 C CA . THR A 1 151 ? -7.626 -3.834 15.561 1.00 93.75 151 THR A CA 1
ATOM 1105 C C . THR A 1 151 ? -6.173 -4.103 15.181 1.00 93.75 151 THR A C 1
ATOM 1107 O O . THR A 1 151 ? -5.900 -4.974 14.363 1.00 93.75 151 THR A O 1
ATOM 1110 N N . ARG A 1 152 ? -5.218 -3.357 15.756 1.00 92.94 152 ARG A N 1
ATOM 1111 C CA . ARG A 1 152 ? -3.809 -3.258 15.322 1.00 92.94 152 ARG A CA 1
ATOM 1112 C C . ARG A 1 152 ? -3.604 -2.570 13.969 1.00 92.94 152 ARG A C 1
ATOM 1114 O O . ARG A 1 152 ? -2.453 -2.310 13.606 1.00 92.94 152 ARG A O 1
ATOM 1121 N N . ALA A 1 153 ? -4.655 -2.211 13.230 1.00 92.56 153 ALA A N 1
ATOM 1122 C CA . ALA A 1 153 ? -4.521 -1.487 11.968 1.00 92.56 153 ALA A CA 1
ATOM 1123 C C . ALA A 1 153 ? -3.813 -0.132 12.167 1.00 92.56 153 ALA A C 1
ATOM 1125 O O . ALA A 1 153 ? -3.959 0.533 13.186 1.00 92.56 153 ALA A O 1
ATOM 1126 N N . GLY A 1 154 ? -2.980 0.281 11.210 1.00 89.38 154 GLY A N 1
ATOM 1127 C CA . GLY A 1 154 ? -2.282 1.574 11.282 1.00 89.38 154 GLY A CA 1
ATOM 1128 C C . GLY A 1 154 ? -1.140 1.675 12.310 1.00 89.38 154 GLY A C 1
ATOM 1129 O O . GLY A 1 154 ? -0.500 2.729 12.385 1.00 89.38 154 GLY A O 1
ATOM 1130 N N . THR A 1 155 ? -0.827 0.611 13.059 1.00 90.38 155 THR A N 1
ATOM 1131 C CA . THR A 1 155 ? 0.251 0.609 14.074 1.00 90.38 155 THR A CA 1
ATOM 1132 C C . THR A 1 155 ? 1.649 0.333 13.504 1.00 90.38 155 THR A C 1
ATOM 1134 O O . THR A 1 155 ? 2.640 0.757 14.089 1.00 90.38 155 THR A O 1
ATOM 1137 N N . GLY A 1 156 ? 1.737 -0.336 12.347 1.00 84.56 156 GLY A N 1
ATOM 1138 C CA . GLY A 1 156 ? 2.998 -0.676 11.675 1.00 84.56 156 GLY A CA 1
ATOM 1139 C C . GLY A 1 156 ? 3.463 0.378 10.663 1.00 84.56 156 GLY A C 1
ATOM 1140 O O . GLY A 1 156 ? 3.932 1.456 11.017 1.00 84.56 156 GLY A O 1
ATOM 1141 N N . CYS A 1 157 ? 3.339 0.074 9.367 1.00 82.06 157 CYS A N 1
ATOM 1142 C CA . CYS A 1 157 ? 3.818 0.949 8.287 1.00 82.06 157 CYS A CA 1
ATOM 1143 C C . CYS A 1 157 ? 3.016 2.259 8.140 1.00 82.06 157 CYS A C 1
ATOM 1145 O O . CYS A 1 157 ? 3.522 3.241 7.603 1.00 82.06 157 CYS A O 1
ATOM 1147 N N . GLY A 1 158 ? 1.771 2.290 8.621 1.00 83.81 158 GLY A N 1
ATOM 1148 C CA . GLY A 1 158 ? 0.905 3.468 8.591 1.00 83.81 158 GLY A CA 1
ATOM 1149 C C . GLY A 1 158 ? 0.279 3.810 7.232 1.00 83.81 158 GLY A C 1
ATOM 1150 O O . GLY A 1 158 ? -0.450 4.792 7.170 1.00 83.81 158 GLY A O 1
ATOM 1151 N N . THR A 1 159 ? 0.495 3.018 6.174 1.00 83.12 159 THR A N 1
ATOM 1152 C CA . THR A 1 159 ? -0.053 3.298 4.827 1.00 83.12 159 THR A CA 1
ATOM 1153 C C . THR A 1 159 ? -1.583 3.288 4.791 1.00 83.12 159 THR A C 1
ATOM 1155 O O . THR A 1 159 ? -2.179 4.074 4.076 1.00 83.12 159 THR A O 1
ATOM 1158 N N . CYS A 1 160 ? -2.217 2.463 5.625 1.00 87.19 160 CYS A N 1
ATOM 1159 C CA . CYS A 1 160 ? -3.676 2.367 5.761 1.00 87.19 160 CYS A CA 1
ATOM 1160 C C . CYS A 1 160 ? -4.311 3.462 6.642 1.00 87.19 160 CYS A C 1
ATOM 1162 O O . CYS A 1 160 ? -5.517 3.456 6.854 1.00 87.19 160 CYS A O 1
ATOM 1164 N N . ARG A 1 161 ? -3.533 4.396 7.220 1.00 88.38 161 ARG A N 1
ATOM 1165 C CA . ARG A 1 161 ? -4.087 5.422 8.131 1.00 88.38 161 ARG A CA 1
ATOM 1166 C C . ARG A 1 161 ? -5.012 6.413 7.426 1.00 88.38 161 ARG A C 1
ATOM 1168 O O . ARG A 1 161 ? -5.899 6.951 8.082 1.00 88.38 161 ARG A O 1
ATOM 1175 N N . ALA A 1 162 ? -4.780 6.672 6.139 1.00 83.44 162 ALA A N 1
ATOM 1176 C CA . ALA A 1 162 ? -5.673 7.492 5.327 1.00 83.44 162 ALA A CA 1
ATOM 1177 C C . ALA A 1 162 ? -7.025 6.784 5.141 1.00 83.44 162 ALA A C 1
ATOM 1179 O O . ALA A 1 162 ? -8.055 7.366 5.461 1.00 83.44 162 ALA A O 1
ATOM 1180 N N . ASP A 1 163 ? -7.000 5.500 4.778 1.00 85.00 163 ASP A N 1
ATOM 1181 C CA . ASP A 1 163 ? -8.198 4.664 4.616 1.00 85.00 163 ASP A CA 1
ATOM 1182 C C . ASP A 1 163 ? -9.013 4.573 5.915 1.00 85.00 163 ASP A C 1
ATOM 1184 O O . ASP A 1 163 ? -10.229 4.742 5.912 1.00 85.00 163 ASP A O 1
ATOM 1188 N N . ILE A 1 164 ? -8.339 4.373 7.056 1.00 89.44 164 ILE A N 1
ATOM 1189 C CA . ILE A 1 164 ? -8.992 4.344 8.376 1.00 89.44 164 ILE A CA 1
ATOM 1190 C C . ILE A 1 164 ? -9.662 5.688 8.687 1.00 89.44 164 ILE A C 1
ATOM 1192 O O . ILE A 1 164 ? -10.759 5.710 9.239 1.00 89.44 164 ILE A O 1
ATOM 1196 N N . ARG A 1 165 ? -9.021 6.810 8.342 1.00 90.12 165 ARG A N 1
ATOM 1197 C CA . ARG A 1 165 ? -9.591 8.144 8.564 1.00 90.12 165 ARG A CA 1
ATOM 1198 C C . ARG A 1 165 ? -10.836 8.367 7.709 1.00 90.12 165 ARG A C 1
ATOM 1200 O O . ARG A 1 165 ? -11.848 8.789 8.249 1.00 90.12 165 ARG A O 1
ATOM 1207 N N . ALA A 1 166 ? -10.783 8.008 6.429 1.00 85.50 166 ALA A N 1
ATOM 1208 C CA . ALA A 1 166 ? -11.935 8.099 5.537 1.00 85.50 166 ALA A CA 1
ATOM 1209 C C . ALA A 1 166 ? -13.118 7.245 6.034 1.00 85.50 166 ALA A C 1
ATOM 1211 O O . ALA A 1 166 ? -14.271 7.661 5.946 1.00 85.50 166 ALA A O 1
ATOM 1212 N N . LEU A 1 167 ? -12.844 6.066 6.610 1.00 87.88 167 LEU A N 1
ATOM 1213 C CA . LEU A 1 167 ? -13.876 5.248 7.250 1.00 87.88 167 LEU A CA 1
ATOM 1214 C C . LEU A 1 167 ? -14.519 5.961 8.443 1.00 87.88 167 LEU A C 1
ATOM 1216 O O . LEU A 1 167 ? -15.743 5.994 8.515 1.00 87.88 167 LEU A O 1
ATOM 1220 N N . LEU A 1 168 ? -13.717 6.532 9.347 1.00 89.88 168 LEU A N 1
ATOM 1221 C CA . LEU A 1 168 ? -14.208 7.272 10.517 1.00 89.88 168 LEU A CA 1
ATOM 1222 C C . LEU A 1 168 ? -15.075 8.472 10.108 1.00 89.88 168 LEU A C 1
ATOM 1224 O O . LEU A 1 168 ? -16.208 8.580 10.565 1.00 89.88 168 LEU A O 1
ATOM 1228 N N . GLU A 1 169 ? -14.593 9.300 9.176 1.00 87.81 169 GLU A N 1
ATOM 1229 C CA . GLU A 1 169 ? -15.321 10.471 8.658 1.00 87.81 169 GLU A CA 1
ATOM 1230 C C . GLU A 1 169 ? -16.677 10.075 8.051 1.00 87.81 169 GLU A C 1
ATOM 1232 O O . GLU A 1 169 ? -17.688 10.750 8.252 1.00 87.81 169 GLU A O 1
ATOM 1237 N N . ARG A 1 170 ? -16.738 8.934 7.353 1.00 84.06 170 ARG A N 1
ATOM 1238 C CA . ARG A 1 170 ? -17.993 8.405 6.805 1.00 84.06 170 ARG A CA 1
ATOM 1239 C C . ARG A 1 170 ? -18.988 8.008 7.899 1.00 84.06 170 ARG A C 1
ATOM 1241 O O . ARG A 1 170 ? -20.187 8.214 7.724 1.00 84.06 170 ARG A O 1
ATOM 1248 N N . PHE A 1 171 ? -18.521 7.431 9.008 1.00 80.75 171 PHE A N 1
ATOM 1249 C CA . PHE A 1 171 ? -19.393 7.072 10.133 1.00 80.75 171 PHE A CA 1
ATOM 1250 C C . PHE A 1 171 ? -19.888 8.300 10.897 1.00 80.75 171 PHE A C 1
ATOM 1252 O O . PHE A 1 171 ? -21.071 8.349 11.221 1.00 80.75 171 PHE A O 1
ATOM 1259 N N . GLU A 1 172 ? -19.047 9.319 11.090 1.00 80.00 172 GLU A N 1
ATOM 1260 C CA . GLU A 1 172 ? -19.476 10.603 11.660 1.00 80.00 172 GLU A CA 1
ATOM 1261 C C . GLU A 1 172 ? -20.591 11.242 10.816 1.00 80.00 172 GLU A C 1
ATOM 1263 O O . GLU A 1 172 ? -21.629 11.646 11.339 1.00 80.00 172 GLU A O 1
ATOM 1268 N N . GLN A 1 173 ? -20.422 11.274 9.489 1.00 73.56 173 GLN A N 1
ATOM 1269 C CA . GLN A 1 173 ? -21.425 11.813 8.561 1.00 73.56 173 GLN A CA 1
ATOM 1270 C C . GLN A 1 173 ? -22.731 11.003 8.552 1.00 73.56 173 GLN A C 1
ATOM 1272 O O . GLN A 1 173 ? -23.811 11.576 8.396 1.00 73.56 173 GLN A O 1
ATOM 1277 N N . ALA A 1 174 ? -22.652 9.681 8.731 1.00 69.31 174 ALA A N 1
ATOM 1278 C CA . ALA A 1 174 ? -23.826 8.819 8.835 1.00 69.31 174 ALA A CA 1
ATOM 1279 C C . ALA A 1 174 ? -24.601 9.037 10.149 1.00 69.31 174 ALA A C 1
ATOM 1281 O O . ALA A 1 174 ? -25.830 8.961 10.137 1.00 69.31 174 ALA A O 1
ATOM 1282 N N . GLU A 1 175 ? -23.918 9.343 11.259 1.00 63.22 175 GLU A N 1
ATOM 1283 C CA . GLU A 1 175 ? -24.562 9.658 12.545 1.00 63.22 175 GLU A CA 1
ATOM 1284 C C . GLU A 1 175 ? -25.122 11.091 12.609 1.00 63.22 175 GLU A C 1
ATOM 1286 O O . GLU A 1 175 ? -26.147 11.321 13.253 1.00 63.22 175 GLU A O 1
ATOM 1291 N N . LEU A 1 176 ? -24.505 12.051 11.911 1.00 57.06 176 LEU A N 1
ATOM 1292 C CA . LEU A 1 176 ? -24.934 13.458 11.890 1.00 57.06 176 LEU A CA 1
ATOM 1293 C C . LEU A 1 176 ? -26.141 13.739 10.973 1.00 57.06 176 LEU A C 1
ATOM 1295 O O . LEU A 1 176 ? -26.764 14.797 11.092 1.00 57.06 176 LEU A O 1
ATOM 1299 N N . GLY A 1 177 ? -26.509 12.809 10.083 1.00 45.78 177 GLY A N 1
ATOM 1300 C CA . GLY A 1 177 ? -27.538 13.034 9.060 1.00 45.78 177 GLY A CA 1
ATOM 1301 C C . GLY A 1 177 ? -27.147 14.143 8.062 1.00 45.78 177 GLY A C 1
ATOM 1302 O O . GLY A 1 177 ? -26.155 14.845 8.255 1.00 45.78 177 GLY A O 1
ATOM 1303 N N . PRO A 1 178 ? -27.887 14.336 6.952 1.00 44.38 178 PRO A N 1
ATOM 1304 C CA . PRO A 1 178 ? -27.519 15.325 5.944 1.00 44.38 178 PRO A CA 1
ATOM 1305 C C . PRO A 1 178 ? -27.597 16.740 6.532 1.00 44.38 178 PRO A C 1
ATOM 1307 O O . PRO A 1 178 ? -28.676 17.325 6.661 1.00 44.38 178 PRO A O 1
ATOM 1310 N N . VAL A 1 179 ? -26.441 17.314 6.864 1.00 45.25 179 VAL A N 1
ATOM 1311 C CA . VAL A 1 179 ? -26.320 18.727 7.216 1.00 45.25 179 VAL A CA 1
ATOM 1312 C C . VAL A 1 179 ? -26.614 19.526 5.948 1.00 45.25 179 VAL A C 1
ATOM 1314 O O . VAL A 1 179 ? -25.810 19.570 5.018 1.00 45.25 179 VAL A O 1
ATOM 1317 N N . LYS A 1 180 ? -27.810 20.127 5.882 1.00 38.66 180 LYS A N 1
ATOM 1318 C CA . LYS A 1 180 ? -28.171 21.099 4.843 1.00 38.66 180 LYS A CA 1
ATOM 1319 C C . LYS A 1 180 ? -27.058 22.138 4.748 1.00 38.66 180 LYS A C 1
ATOM 1321 O O . LYS A 1 180 ? -26.796 22.844 5.719 1.00 38.66 180 LYS A O 1
ATOM 1326 N N . ALA A 1 181 ? -26.454 22.248 3.568 1.00 38.97 181 ALA A N 1
ATOM 1327 C CA . ALA A 1 181 ? -25.583 23.354 3.210 1.00 38.97 181 ALA A CA 1
ATOM 1328 C C . ALA A 1 181 ? -26.343 24.672 3.431 1.00 38.97 181 ALA A C 1
ATOM 1330 O O . ALA A 1 181 ? -27.222 25.037 2.648 1.00 38.97 181 ALA A O 1
ATOM 1331 N N . ALA A 1 182 ? -26.042 25.364 4.529 1.00 35.47 182 ALA A N 1
ATOM 1332 C CA . ALA A 1 182 ? -26.470 26.734 4.728 1.00 35.47 182 ALA A CA 1
ATOM 1333 C C . ALA A 1 182 ? -25.585 27.617 3.844 1.00 35.47 182 ALA A C 1
ATOM 1335 O O . ALA A 1 182 ? -24.419 27.867 4.138 1.00 35.47 182 ALA A O 1
ATOM 1336 N N . GLN A 1 183 ? -26.160 28.025 2.716 1.00 43.91 183 GLN A N 1
ATOM 1337 C CA . GLN A 1 183 ? -25.692 29.136 1.906 1.00 43.91 183 GLN A CA 1
ATOM 1338 C C . GLN A 1 183 ? -25.791 30.430 2.730 1.00 43.91 183 GLN A C 1
ATOM 1340 O O . GLN A 1 183 ? -26.859 30.761 3.240 1.00 43.91 183 GLN A O 1
ATOM 1345 N N . THR A 1 184 ? -24.700 31.181 2.794 1.00 38.25 184 THR A N 1
ATOM 1346 C CA . THR A 1 184 ? -24.675 32.628 3.068 1.00 38.25 184 THR A CA 1
ATOM 1347 C C . THR A 1 184 ? -23.679 33.193 2.058 1.00 38.25 184 THR A C 1
ATOM 1349 O O . THR A 1 184 ? -22.526 32.765 2.067 1.00 38.25 184 THR A O 1
ATOM 1352 N N . ALA A 1 185 ? -24.151 33.806 0.968 1.00 38.28 185 ALA A N 1
ATOM 1353 C CA . ALA A 1 185 ? -24.672 35.178 0.857 1.00 38.28 185 ALA A CA 1
ATOM 1354 C C . ALA A 1 185 ? -23.534 36.203 0.878 1.00 38.28 185 ALA A C 1
ATOM 1356 O O . ALA A 1 185 ? -22.844 36.284 1.915 1.00 38.28 185 ALA A O 1
#